Protein AF-A0A355E6P8-F1 (afdb_monomer)

Radius of gyration: 24.07 Å; Cα contacts (8 Å, |Δi|>4): 412; chains: 1; bounding box: 58×61×46 Å

Structure (mmCIF, N/CA/C/O backbone):
data_AF-A0A355E6P8-F1
#
_entry.id   AF-A0A355E6P8-F1
#
loop_
_atom_site.group_PDB
_atom_site.id
_atom_site.type_symbol
_atom_site.label_atom_id
_atom_site.label_alt_id
_atom_site.label_comp_id
_atom_site.label_asym_id
_atom_site.label_entity_id
_atom_site.label_seq_id
_atom_site.pdbx_PDB_ins_code
_atom_site.Cartn_x
_atom_site.Cartn_y
_atom_site.Cartn_z
_atom_site.occupancy
_atom_site.B_iso_or_equiv
_atom_site.auth_seq_id
_atom_site.auth_comp_id
_atom_site.auth_asym_id
_atom_site.auth_atom_id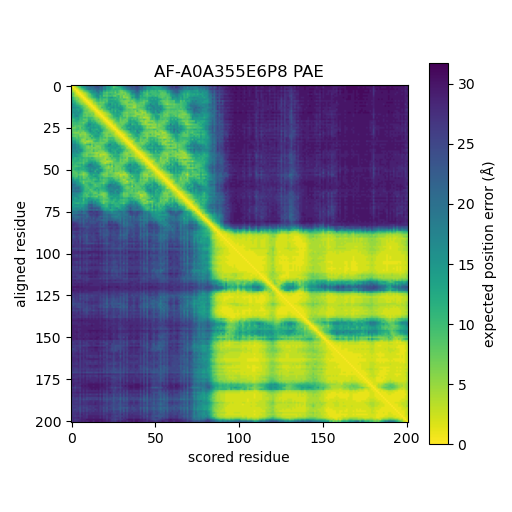
_atom_site.pdbx_PDB_model_num
ATOM 1 N N . MET A 1 1 ? 17.198 40.049 -2.133 1.00 41.78 1 MET A N 1
ATOM 2 C CA . MET A 1 1 ? 16.113 39.161 -2.587 1.00 41.78 1 MET A CA 1
ATOM 3 C C . MET A 1 1 ? 15.865 39.475 -4.047 1.00 41.78 1 MET A C 1
ATOM 5 O O . MET A 1 1 ? 15.499 40.605 -4.348 1.00 41.78 1 MET A O 1
ATOM 9 N N . THR A 1 2 ? 16.150 38.536 -4.940 1.00 48.97 2 THR A N 1
ATOM 10 C CA . THR A 1 2 ? 15.698 38.585 -6.337 1.00 48.97 2 THR A CA 1
ATOM 11 C C . THR A 1 2 ? 14.449 37.713 -6.439 1.00 48.97 2 THR A C 1
ATOM 13 O O . THR A 1 2 ? 14.442 36.602 -5.907 1.00 48.97 2 THR A O 1
ATOM 16 N N . ALA A 1 3 ? 13.382 38.240 -7.038 1.00 41.56 3 ALA A N 1
ATOM 17 C CA . ALA A 1 3 ? 12.134 37.515 -7.259 1.00 41.56 3 ALA A CA 1
ATOM 18 C C . ALA A 1 3 ? 12.028 37.147 -8.745 1.00 41.56 3 ALA A C 1
ATOM 20 O O . ALA A 1 3 ? 12.156 38.037 -9.589 1.00 41.56 3 ALA A O 1
ATOM 21 N N . GLY A 1 4 ? 11.817 35.861 -9.039 1.00 53.94 4 GLY A N 1
ATOM 22 C CA . GLY A 1 4 ? 11.712 35.300 -10.391 1.00 53.94 4 GLY A CA 1
ATOM 23 C C . GLY A 1 4 ? 12.692 34.149 -10.648 1.00 53.94 4 GLY A C 1
ATOM 24 O O . GLY A 1 4 ? 13.727 34.054 -9.985 1.00 53.94 4 GLY A O 1
ATOM 25 N N . ASP A 1 5 ? 12.357 33.295 -11.617 1.00 54.16 5 ASP A N 1
ATOM 26 C CA . ASP A 1 5 ? 13.184 32.153 -12.022 1.00 54.16 5 ASP A CA 1
ATOM 27 C C . ASP A 1 5 ? 14.486 32.637 -12.668 1.00 54.16 5 ASP A C 1
ATOM 29 O O . ASP A 1 5 ? 14.484 33.540 -13.514 1.00 54.16 5 ASP A O 1
ATOM 33 N N . TRP A 1 6 ? 15.618 32.061 -12.257 1.00 48.09 6 TRP A N 1
ATOM 34 C CA . TRP A 1 6 ? 16.937 32.499 -12.716 1.00 48.09 6 TRP A CA 1
ATOM 35 C C . TRP A 1 6 ? 17.732 31.346 -13.331 1.00 48.09 6 TRP A C 1
ATOM 37 O O . TRP A 1 6 ? 18.032 30.347 -12.671 1.00 48.09 6 TRP A O 1
ATOM 47 N N . THR A 1 7 ? 18.106 31.516 -14.603 1.00 54.78 7 THR A N 1
ATOM 48 C CA . THR A 1 7 ? 18.837 30.521 -15.402 1.00 54.78 7 THR A CA 1
ATOM 49 C C . THR A 1 7 ? 20.144 31.119 -15.934 1.00 54.78 7 THR A C 1
ATOM 51 O O . THR A 1 7 ? 20.159 31.719 -17.011 1.00 54.78 7 THR A O 1
ATOM 54 N N . PRO A 1 8 ? 21.268 30.998 -15.211 1.00 54.72 8 PRO A N 1
ATOM 55 C CA . PRO A 1 8 ? 22.572 31.306 -15.773 1.00 54.72 8 PRO A CA 1
ATOM 56 C C . PRO A 1 8 ? 22.971 30.151 -16.704 1.00 54.72 8 PRO A C 1
ATOM 58 O O . PRO A 1 8 ? 23.072 29.002 -16.274 1.00 54.72 8 PRO A O 1
ATOM 61 N N . ALA A 1 9 ? 23.179 30.453 -17.986 1.00 54.84 9 ALA A N 1
ATOM 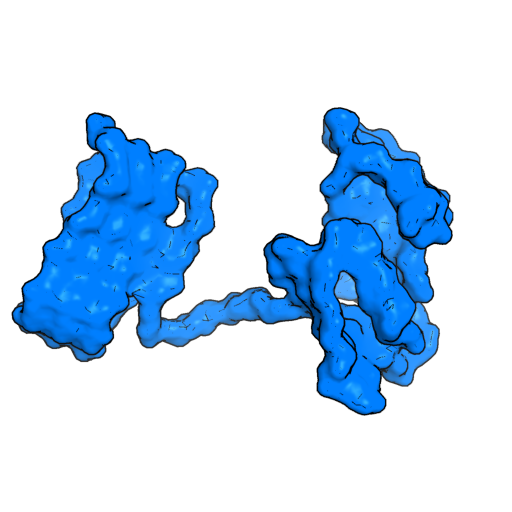62 C CA . ALA A 1 9 ? 23.541 29.468 -19.000 1.00 54.84 9 ALA A CA 1
ATOM 63 C C . ALA A 1 9 ? 24.918 29.776 -19.601 1.00 54.84 9 ALA A C 1
ATOM 65 O O . ALA A 1 9 ? 25.186 30.911 -19.998 1.00 54.84 9 ALA A O 1
ATOM 66 N N . PHE A 1 10 ? 25.776 28.762 -19.709 1.00 54.50 10 PHE A N 1
ATOM 67 C CA . PHE A 1 10 ? 27.027 28.835 -20.469 1.00 54.50 10 PHE A CA 1
ATOM 68 C C . PHE A 1 10 ? 27.072 27.735 -21.535 1.00 54.50 10 PHE A C 1
ATOM 70 O O . PHE A 1 10 ? 26.738 26.585 -21.249 1.00 54.50 10 PHE A O 1
ATOM 77 N N . ALA A 1 11 ? 27.524 28.082 -22.745 1.00 51.56 11 ALA A N 1
ATOM 78 C CA . ALA A 1 11 ? 27.749 27.129 -23.828 1.00 51.56 11 ALA A CA 1
ATOM 79 C C . ALA A 1 11 ? 29.157 27.281 -24.424 1.00 51.56 11 ALA A C 1
ATOM 81 O O . ALA A 1 11 ? 29.534 28.377 -24.840 1.00 51.56 11 ALA A O 1
ATOM 82 N N . GLY A 1 12 ? 29.939 26.197 -24.473 1.00 50.84 12 GLY A N 1
ATOM 83 C CA . GLY A 1 12 ? 31.316 26.239 -24.981 1.00 50.84 12 GLY A CA 1
ATOM 84 C C . GLY A 1 12 ? 32.154 24.992 -24.683 1.00 50.84 12 GLY A C 1
ATOM 85 O O . GLY A 1 12 ? 31.677 24.033 -24.087 1.00 50.84 12 GLY A O 1
ATOM 86 N N . VAL A 1 13 ? 33.419 25.004 -25.112 1.00 50.09 13 VAL A N 1
ATOM 87 C CA . VAL A 1 13 ? 34.413 23.969 -24.775 1.00 50.09 13 VAL A CA 1
ATOM 88 C C . VAL A 1 13 ? 35.403 24.567 -23.784 1.00 50.09 13 VAL A C 1
ATOM 90 O O . VAL A 1 13 ? 36.010 25.598 -24.075 1.00 50.09 13 VAL A O 1
ATOM 93 N N . THR A 1 14 ? 35.563 23.938 -22.624 1.00 54.38 14 THR A N 1
ATOM 94 C CA . THR A 1 14 ? 36.490 24.378 -21.574 1.00 54.38 14 THR A CA 1
ATOM 95 C C . THR A 1 14 ? 37.555 23.311 -21.320 1.00 54.38 14 THR A C 1
ATOM 97 O O . THR A 1 14 ? 37.282 22.110 -21.340 1.00 54.38 14 THR A O 1
ATOM 100 N N . ALA A 1 15 ? 38.795 23.752 -21.102 1.00 46.94 15 ALA A N 1
ATOM 101 C CA . ALA A 1 15 ? 39.908 22.905 -20.681 1.00 46.94 15 ALA A CA 1
ATOM 102 C C . ALA A 1 15 ? 40.329 23.319 -19.263 1.00 46.94 15 ALA A C 1
ATOM 104 O O . ALA A 1 15 ? 40.600 24.501 -19.042 1.00 46.94 15 ALA A O 1
ATOM 105 N N . GLY A 1 16 ? 40.371 22.364 -18.330 1.00 52.66 16 GLY A N 1
ATOM 106 C CA . GLY A 1 16 ? 40.581 22.598 -16.895 1.00 52.66 16 GLY A CA 1
ATOM 107 C C . GLY A 1 16 ? 39.289 22.615 -16.067 1.00 52.66 16 GLY A C 1
ATOM 108 O O . GLY A 1 16 ? 38.187 22.623 -16.621 1.00 52.66 16 GLY A O 1
ATOM 109 N N . ASP A 1 17 ? 39.447 22.605 -14.741 1.00 56.31 17 ASP A N 1
ATOM 110 C CA . ASP A 1 17 ? 38.332 22.536 -13.789 1.00 56.31 17 ASP A CA 1
ATOM 111 C C . ASP A 1 17 ? 37.514 23.833 -13.789 1.00 56.31 17 ASP A C 1
ATOM 113 O O . ASP A 1 17 ? 38.064 24.941 -13.826 1.00 56.31 17 ASP A O 1
ATOM 117 N N . TRP A 1 18 ? 36.188 23.709 -13.740 1.00 53.50 18 TRP A N 1
ATOM 118 C CA . TRP A 1 18 ? 35.274 24.847 -13.799 1.00 53.50 18 TRP A CA 1
ATOM 119 C C . TRP A 1 18 ? 34.241 24.820 -12.668 1.00 53.50 18 TRP A C 1
ATOM 121 O O . TRP A 1 18 ? 33.454 23.880 -12.539 1.00 53.50 18 TRP A O 1
ATOM 131 N N . THR A 1 19 ? 34.208 25.907 -11.887 1.00 58.50 19 THR A N 1
ATOM 132 C CA . THR A 1 19 ? 33.368 26.045 -10.686 1.00 58.50 19 THR A CA 1
ATOM 133 C C . THR A 1 19 ? 32.523 27.322 -10.756 1.00 58.50 19 THR A C 1
ATOM 135 O O . THR A 1 19 ? 32.960 28.381 -10.293 1.00 58.50 19 THR A O 1
ATOM 138 N N . PRO A 1 20 ? 31.312 27.288 -11.335 1.00 57.84 20 PRO A N 1
ATOM 139 C CA . PRO A 1 20 ? 30.392 28.411 -11.250 1.00 57.84 20 PRO A CA 1
ATOM 140 C C . PRO A 1 20 ? 29.773 28.428 -9.846 1.00 57.84 20 PRO A C 1
ATOM 142 O O . PRO A 1 20 ? 29.185 27.441 -9.404 1.00 57.84 20 PRO A O 1
ATOM 145 N N . ALA A 1 21 ? 29.899 29.550 -9.137 1.00 55.84 21 ALA A N 1
ATOM 146 C CA . ALA A 1 21 ? 29.388 29.696 -7.777 1.00 55.84 21 ALA A CA 1
ATOM 147 C C . ALA A 1 21 ? 28.370 30.838 -7.681 1.00 55.84 21 ALA A C 1
ATOM 149 O O . ALA A 1 21 ? 28.603 31.934 -8.195 1.00 55.84 21 ALA A O 1
ATOM 150 N N . PHE A 1 22 ? 27.264 30.600 -6.979 1.00 55.81 22 PHE A N 1
ATOM 151 C CA . PHE A 1 22 ? 26.302 31.634 -6.602 1.00 55.81 22 PHE A CA 1
ATOM 152 C C . PHE A 1 22 ? 26.032 31.604 -5.095 1.00 55.81 22 PHE A C 1
ATOM 154 O O . PHE A 1 22 ? 25.860 30.534 -4.508 1.00 55.81 22 PHE A O 1
ATOM 161 N N . ALA A 1 23 ? 25.955 32.787 -4.479 1.00 52.25 23 ALA A N 1
ATOM 162 C CA . ALA A 1 23 ? 25.586 32.952 -3.077 1.00 52.25 23 ALA A CA 1
ATOM 163 C C . ALA A 1 23 ? 24.479 34.006 -2.918 1.00 52.25 23 ALA A C 1
ATOM 165 O O . ALA A 1 23 ? 24.638 35.144 -3.366 1.00 52.25 23 ALA A O 1
ATOM 166 N N . GLY A 1 24 ? 23.358 33.652 -2.279 1.00 53.97 24 GLY A N 1
ATOM 167 C CA . GLY A 1 24 ? 22.228 34.572 -2.104 1.00 53.97 24 GLY A CA 1
ATOM 168 C C . GLY A 1 24 ? 20.922 33.930 -1.622 1.00 53.97 24 GLY A C 1
ATOM 169 O O . GLY A 1 24 ? 20.849 32.731 -1.378 1.00 53.97 24 GLY A O 1
ATOM 170 N N . VAL A 1 25 ? 19.873 34.748 -1.477 1.00 50.59 25 VAL A N 1
ATOM 171 C CA . VAL A 1 25 ? 18.504 34.302 -1.145 1.00 50.59 25 VAL A CA 1
ATOM 172 C C . VAL A 1 25 ? 17.593 34.580 -2.337 1.00 50.59 25 VAL A C 1
ATOM 174 O O . VAL A 1 25 ? 17.426 35.751 -2.715 1.00 50.59 25 VAL A O 1
ATOM 177 N N . THR A 1 26 ? 17.013 33.526 -2.913 1.00 55.53 26 THR A N 1
ATOM 178 C CA . THR A 1 26 ? 16.147 33.592 -4.100 1.00 55.53 26 THR A CA 1
ATOM 179 C C . THR A 1 26 ? 14.717 33.155 -3.778 1.00 55.53 26 THR A C 1
ATOM 181 O O . THR A 1 26 ? 14.482 32.217 -3.012 1.00 55.53 26 THR A O 1
ATOM 184 N N . ALA A 1 27 ? 13.749 33.852 -4.377 1.00 46.28 27 ALA A N 1
ATOM 185 C CA . ALA A 1 27 ? 12.349 33.441 -4.416 1.00 46.28 27 ALA A CA 1
ATOM 186 C C . ALA A 1 27 ? 11.993 33.096 -5.873 1.00 46.28 27 ALA A C 1
ATOM 188 O O . ALA A 1 27 ? 11.870 34.006 -6.696 1.00 46.28 27 ALA A O 1
ATOM 189 N N . GLY A 1 28 ? 11.900 31.799 -6.177 1.00 54.34 28 GLY A N 1
ATOM 190 C CA . GLY A 1 28 ? 11.768 31.245 -7.533 1.00 54.34 28 GLY A CA 1
ATOM 191 C C . GLY A 1 28 ? 12.717 30.063 -7.757 1.00 54.34 28 GLY A C 1
ATOM 192 O O . GLY A 1 28 ? 13.580 29.804 -6.905 1.00 54.34 28 GLY A O 1
ATOM 193 N N . ASP A 1 29 ? 12.562 29.367 -8.881 1.00 56.44 29 ASP A N 1
ATOM 194 C CA . ASP A 1 29 ? 13.392 28.212 -9.227 1.00 56.44 29 ASP A CA 1
ATOM 195 C C . ASP A 1 29 ? 14.774 28.663 -9.719 1.00 56.44 29 ASP A C 1
ATOM 197 O O . ASP A 1 29 ? 14.930 29.667 -10.427 1.00 56.44 29 ASP A O 1
ATOM 201 N N . TRP A 1 30 ? 15.813 27.920 -9.337 1.00 56.44 30 TRP A N 1
ATOM 202 C CA . TRP A 1 30 ? 17.197 28.209 -9.707 1.00 56.44 30 TRP A CA 1
ATOM 203 C C . TRP A 1 30 ? 17.791 27.048 -10.502 1.00 56.44 30 TRP A C 1
ATOM 205 O O . TRP A 1 30 ? 17.965 25.944 -9.982 1.00 56.44 30 TRP A O 1
ATOM 215 N N . THR A 1 31 ? 18.123 27.309 -11.770 1.00 58.69 31 THR A N 1
ATOM 216 C CA . THR A 1 31 ? 18.622 26.285 -12.703 1.00 58.69 31 THR A CA 1
ATOM 217 C C . THR A 1 31 ? 19.915 26.751 -13.373 1.00 58.69 31 THR A C 1
ATOM 219 O O . THR A 1 31 ? 19.857 27.429 -14.401 1.00 58.69 31 THR A O 1
ATOM 222 N N . PRO A 1 32 ? 21.104 26.430 -12.838 1.00 58.75 32 PRO A N 1
ATOM 223 C CA . PRO A 1 32 ? 22.348 26.673 -13.543 1.00 58.75 32 PRO A CA 1
ATOM 224 C C . PRO A 1 32 ? 22.491 25.626 -14.646 1.00 58.75 32 PRO A C 1
ATOM 226 O O . PRO A 1 32 ? 22.369 24.426 -14.395 1.00 58.75 32 PRO A O 1
ATOM 229 N N . ALA A 1 33 ? 22.749 26.084 -15.867 1.00 55.50 33 ALA A N 1
ATOM 230 C CA . ALA A 1 33 ? 22.856 25.221 -17.033 1.00 55.50 33 ALA A CA 1
ATOM 231 C C . ALA A 1 33 ? 24.223 25.379 -17.708 1.00 55.50 33 ALA A C 1
ATOM 233 O O . ALA A 1 33 ? 24.644 26.485 -18.053 1.00 55.50 33 ALA A O 1
ATOM 234 N N . PHE A 1 34 ? 24.906 24.264 -17.953 1.00 54.94 34 PHE A N 1
ATOM 235 C CA . PHE A 1 34 ? 26.067 24.220 -18.842 1.00 54.94 34 PHE A CA 1
ATOM 236 C C . PHE A 1 34 ? 25.803 23.268 -20.006 1.00 54.94 34 PHE A C 1
ATOM 238 O O . PHE A 1 34 ? 25.392 22.128 -19.790 1.00 54.94 34 PHE A O 1
ATOM 245 N N . ALA A 1 35 ? 26.074 23.726 -21.230 1.00 50.88 35 ALA A N 1
ATOM 246 C CA . ALA A 1 35 ? 25.972 22.927 -22.447 1.00 50.88 35 ALA A CA 1
ATOM 247 C C . ALA A 1 35 ? 27.304 22.942 -23.219 1.00 50.88 35 ALA A C 1
ATOM 249 O O . ALA A 1 35 ? 27.654 23.944 -23.841 1.00 50.88 35 ALA A O 1
ATOM 250 N N . GLY A 1 36 ? 28.083 21.860 -23.186 1.00 50.94 36 GLY A N 1
ATOM 251 C CA . GLY A 1 36 ? 29.457 21.914 -23.696 1.00 50.94 36 GLY A CA 1
ATOM 252 C C . GLY A 1 36 ? 30.295 20.654 -23.502 1.00 50.94 36 GLY A C 1
ATOM 253 O O . GLY A 1 36 ? 29.803 19.629 -23.046 1.00 50.94 36 GLY A O 1
ATOM 254 N N . VAL A 1 37 ? 31.581 20.723 -23.846 1.00 45.22 37 VAL A N 1
ATOM 255 C CA . VAL A 1 37 ? 32.556 19.646 -23.582 1.00 45.22 37 VAL A CA 1
ATOM 256 C C . VAL A 1 37 ? 33.604 20.177 -22.612 1.00 45.22 37 VAL A C 1
ATOM 258 O O . VAL A 1 37 ? 34.236 21.193 -22.903 1.00 45.22 37 VAL A O 1
ATOM 261 N N . THR A 1 38 ? 33.793 19.491 -21.484 1.00 52.97 38 THR A N 1
ATOM 262 C CA . THR A 1 38 ? 34.767 19.877 -20.452 1.00 52.97 38 THR A CA 1
ATOM 263 C C . THR A 1 38 ? 35.871 18.828 -20.369 1.00 52.97 38 THR A C 1
ATOM 265 O O . THR A 1 38 ? 35.612 17.651 -20.108 1.00 52.97 38 THR A O 1
ATOM 268 N N . ALA A 1 39 ? 37.120 19.249 -20.562 1.00 45.03 39 ALA A N 1
ATOM 269 C CA . ALA A 1 39 ? 38.305 18.440 -20.280 1.00 45.03 39 ALA A CA 1
ATOM 270 C C . ALA A 1 39 ? 38.867 18.816 -18.892 1.00 45.03 39 ALA A C 1
ATOM 272 O O . ALA A 1 39 ? 39.904 19.472 -18.802 1.00 45.03 39 ALA A O 1
ATOM 273 N N . GLY A 1 40 ? 38.120 18.475 -17.837 1.00 52.38 40 GLY A N 1
ATOM 274 C CA . GLY A 1 40 ? 38.370 18.817 -16.427 1.00 52.38 40 GLY A CA 1
ATOM 275 C C . GLY A 1 40 ? 37.120 18.583 -15.566 1.00 52.38 40 GLY A C 1
ATOM 276 O O . GLY A 1 40 ? 36.072 18.212 -16.111 1.00 52.38 40 GLY A O 1
ATOM 277 N N . ASP A 1 41 ? 37.223 18.798 -14.255 1.00 54.59 41 ASP A N 1
ATOM 278 C CA . ASP A 1 41 ? 36.110 18.617 -13.316 1.00 54.59 41 ASP A CA 1
ATOM 279 C C . ASP A 1 41 ? 35.108 19.778 -13.407 1.00 54.59 41 ASP A C 1
ATOM 281 O O . ASP A 1 41 ? 35.468 20.938 -13.628 1.00 54.59 41 ASP A O 1
ATOM 285 N N . TRP A 1 42 ? 33.820 19.486 -13.229 1.00 54.88 42 TRP A N 1
ATOM 286 C CA . TRP A 1 42 ? 32.750 20.487 -13.266 1.00 54.88 42 TRP A CA 1
ATOM 287 C C . TRP A 1 42 ? 31.978 20.497 -11.946 1.00 54.88 42 TRP A C 1
ATOM 289 O O . TRP A 1 42 ? 31.314 19.519 -11.599 1.00 54.88 42 TRP A O 1
ATOM 299 N N . THR A 1 43 ? 32.053 21.610 -11.206 1.00 60.12 43 THR A N 1
ATOM 300 C CA . THR A 1 43 ? 31.477 21.735 -9.853 1.00 60.12 43 THR A CA 1
ATOM 301 C C . THR A 1 43 ? 30.565 22.964 -9.735 1.00 60.12 43 THR A C 1
ATOM 303 O O . THR A 1 43 ? 31.035 24.046 -9.379 1.00 60.12 43 THR A O 1
ATOM 306 N N . PRO A 1 44 ? 29.251 22.868 -10.004 1.00 59.84 44 PRO A N 1
ATOM 307 C CA . PRO A 1 44 ? 28.340 23.972 -9.753 1.00 59.84 44 PRO A CA 1
ATOM 308 C C . PRO A 1 44 ? 28.087 24.068 -8.249 1.00 59.84 44 PRO A C 1
ATOM 310 O O . PRO A 1 44 ? 27.716 23.085 -7.602 1.00 59.84 44 PRO A O 1
ATOM 313 N N . ALA A 1 45 ? 28.276 25.261 -7.693 1.00 56.19 45 ALA A N 1
ATOM 314 C CA . ALA A 1 45 ? 28.117 25.509 -6.269 1.00 56.19 45 ALA A CA 1
ATOM 315 C C . ALA A 1 45 ? 27.018 26.544 -6.003 1.00 56.19 45 ALA A C 1
ATOM 317 O O . ALA A 1 45 ? 27.040 27.654 -6.541 1.00 56.19 45 ALA A O 1
ATOM 318 N N . PHE A 1 46 ? 26.081 26.205 -5.120 1.00 53.66 46 PHE A N 1
ATOM 319 C CA . PHE A 1 46 ? 25.117 27.155 -4.569 1.00 53.66 46 PHE A CA 1
ATOM 320 C C . PHE A 1 46 ? 25.183 27.164 -3.042 1.00 53.66 46 PHE A C 1
ATOM 322 O O . PHE A 1 46 ? 25.103 26.114 -2.402 1.00 53.66 46 PHE A O 1
ATOM 329 N N . ALA A 1 47 ? 25.282 28.361 -2.463 1.00 48.03 47 ALA A N 1
ATOM 330 C CA . ALA A 1 47 ? 25.241 28.582 -1.020 1.00 48.03 47 ALA A CA 1
ATOM 331 C C . ALA A 1 47 ? 24.172 29.631 -0.672 1.00 48.03 47 ALA A C 1
ATOM 333 O O . ALA A 1 47 ? 24.337 30.819 -0.961 1.00 48.03 47 ALA A O 1
ATOM 334 N N . GLY A 1 48 ? 23.055 29.222 -0.066 1.00 51.41 48 GLY A N 1
ATOM 335 C CA . GLY A 1 48 ? 21.920 30.130 0.114 1.00 51.41 48 GLY A CA 1
ATOM 336 C C . GLY A 1 48 ? 20.618 29.481 0.575 1.00 51.41 48 GLY A C 1
ATOM 337 O O . GLY A 1 48 ? 20.583 28.313 0.946 1.00 51.41 48 GLY A O 1
ATOM 338 N N . VAL A 1 49 ? 19.529 30.251 0.542 1.00 45.03 49 VAL A N 1
ATOM 339 C CA . VAL A 1 49 ? 18.169 29.773 0.853 1.00 45.03 49 VAL A CA 1
ATOM 340 C C . VAL A 1 49 ? 17.300 29.965 -0.386 1.00 45.03 49 VAL A C 1
ATOM 342 O O . VAL A 1 49 ? 17.206 31.092 -0.884 1.00 45.03 49 VAL A O 1
ATOM 345 N N . THR A 1 50 ? 16.677 28.888 -0.872 1.00 51.88 50 THR A N 1
ATOM 346 C CA . THR A 1 50 ? 15.717 28.932 -1.985 1.00 51.88 50 THR A CA 1
ATOM 347 C C . THR A 1 50 ? 14.315 28.620 -1.470 1.00 51.88 50 THR A C 1
ATOM 349 O O . THR A 1 50 ? 14.108 27.684 -0.699 1.00 51.88 50 THR A O 1
ATOM 352 N N . ALA A 1 51 ? 13.333 29.419 -1.890 1.00 46.25 51 ALA A N 1
ATOM 353 C CA . ALA A 1 51 ? 11.918 29.102 -1.670 1.00 46.25 51 ALA A CA 1
ATOM 354 C C . ALA A 1 51 ? 11.314 28.222 -2.789 1.00 46.25 51 ALA A C 1
ATOM 356 O O . ALA A 1 51 ? 10.183 27.770 -2.635 1.00 46.25 51 ALA A O 1
ATOM 357 N N . GLY A 1 52 ? 12.059 27.999 -3.881 1.00 52.16 52 GLY A N 1
ATOM 358 C CA . GLY A 1 52 ? 11.727 27.116 -5.009 1.00 52.16 52 GLY A CA 1
ATOM 359 C C . GLY A 1 52 ? 12.802 26.047 -5.251 1.00 52.16 52 GLY A C 1
ATOM 360 O O . GLY A 1 52 ? 13.712 25.873 -4.424 1.00 52.16 52 GLY A O 1
ATOM 361 N N . ASP A 1 53 ? 12.699 25.345 -6.376 1.00 55.91 53 ASP A N 1
ATOM 362 C CA . ASP A 1 53 ? 13.521 24.182 -6.709 1.00 55.91 53 ASP A CA 1
ATOM 363 C C . ASP A 1 53 ? 14.959 24.578 -7.070 1.00 55.91 53 ASP A C 1
ATOM 365 O O . ASP A 1 53 ? 15.225 25.603 -7.705 1.00 55.91 53 ASP A O 1
ATOM 369 N N . TRP A 1 54 ? 15.910 23.729 -6.674 1.00 54.56 54 TRP A N 1
ATOM 370 C CA . TRP A 1 54 ? 17.314 23.831 -7.063 1.00 54.56 54 TRP A CA 1
ATOM 371 C C . TRP A 1 54 ? 17.663 22.667 -7.986 1.00 54.56 54 TRP A C 1
ATOM 373 O O . TRP A 1 54 ? 17.737 21.523 -7.533 1.00 54.56 54 TRP A O 1
ATOM 383 N N . THR A 1 55 ? 17.887 22.955 -9.270 1.00 58.34 55 THR A N 1
ATOM 384 C CA . THR A 1 55 ? 18.135 21.914 -10.278 1.00 58.34 55 THR A CA 1
ATOM 385 C C . THR A 1 55 ? 19.407 22.215 -11.067 1.00 58.34 55 THR A C 1
ATOM 387 O O . THR A 1 55 ? 19.372 23.022 -11.995 1.00 58.34 55 THR A O 1
ATOM 390 N N . PRO A 1 56 ? 20.554 21.588 -10.745 1.00 56.81 56 PRO A N 1
ATOM 391 C CA . PRO A 1 56 ? 21.754 21.730 -11.553 1.00 56.81 56 PRO A CA 1
ATOM 392 C C . PRO A 1 56 ? 21.593 20.934 -12.852 1.00 56.81 56 PRO A C 1
ATOM 394 O O . PRO A 1 56 ? 21.328 19.732 -12.823 1.00 56.81 56 PRO A O 1
ATOM 397 N N . ALA A 1 57 ? 21.781 21.592 -13.994 1.00 53.22 57 ALA A N 1
ATOM 398 C CA . ALA A 1 57 ? 21.689 20.967 -15.307 1.00 53.22 57 ALA A CA 1
ATOM 399 C C . ALA A 1 57 ? 23.044 21.008 -16.028 1.00 53.22 57 ALA A C 1
ATOM 401 O O . ALA A 1 57 ? 23.655 22.064 -16.206 1.00 53.22 57 ALA A O 1
ATOM 402 N N . PHE A 1 58 ? 23.501 19.849 -16.493 1.00 48.88 58 PHE A N 1
ATOM 403 C CA . PHE A 1 58 ? 24.653 19.722 -17.379 1.00 48.88 58 PHE A CA 1
ATOM 404 C C . PHE A 1 58 ? 24.244 18.917 -18.611 1.00 48.88 58 PHE A C 1
ATOM 406 O O . PHE A 1 58 ? 23.619 17.870 -18.494 1.00 48.88 58 PHE A O 1
ATOM 413 N N . ALA A 1 59 ? 24.574 19.406 -19.800 1.00 44.12 59 ALA A N 1
ATOM 414 C CA . ALA A 1 59 ? 24.321 18.727 -21.064 1.00 44.12 59 ALA A CA 1
ATOM 415 C C . ALA A 1 59 ? 25.620 18.718 -21.876 1.00 44.12 59 ALA A C 1
ATOM 417 O O . ALA A 1 59 ? 25.949 19.680 -22.568 1.00 44.12 59 ALA A O 1
ATOM 418 N N . GLY A 1 60 ? 26.403 17.648 -21.756 1.00 45.28 60 GLY A N 1
ATOM 419 C CA . GLY A 1 60 ? 27.763 17.645 -22.278 1.00 45.28 60 GLY A CA 1
ATOM 420 C C . GLY A 1 60 ? 28.520 16.342 -22.074 1.00 45.28 60 GLY A C 1
ATOM 421 O O . GLY A 1 60 ? 27.985 15.377 -21.535 1.00 45.28 60 GLY A O 1
ATOM 422 N N . VAL A 1 61 ? 29.786 16.335 -22.489 1.00 41.25 61 VAL A N 1
ATOM 423 C CA . VAL A 1 61 ? 30.740 15.252 -22.211 1.00 41.25 61 VAL A CA 1
ATOM 424 C C . VAL A 1 61 ? 31.816 15.811 -21.281 1.00 41.25 61 VAL A C 1
ATOM 426 O O . VAL A 1 61 ? 32.510 16.756 -21.665 1.00 41.25 61 VAL A O 1
ATOM 429 N N . THR A 1 62 ? 31.948 15.259 -20.072 1.00 45.19 62 THR A N 1
ATOM 430 C CA . THR A 1 62 ? 33.105 15.509 -19.201 1.00 45.19 62 THR A CA 1
ATOM 431 C C . THR A 1 62 ? 34.116 14.379 -19.350 1.00 45.19 62 THR A C 1
ATOM 433 O O . THR A 1 62 ? 33.756 13.204 -19.399 1.00 45.19 62 THR A O 1
ATOM 436 N N . ALA A 1 63 ? 35.397 14.733 -19.432 1.00 40.06 63 ALA A N 1
ATOM 437 C CA . ALA A 1 63 ? 36.490 13.776 -19.250 1.00 40.06 63 ALA A CA 1
ATOM 438 C C . ALA A 1 63 ? 36.945 13.668 -17.774 1.00 40.06 63 ALA A C 1
ATOM 440 O O . ALA A 1 63 ? 37.811 12.848 -17.482 1.00 40.06 63 ALA A O 1
ATOM 441 N N . GLY A 1 64 ? 36.372 14.491 -16.881 1.00 48.66 64 GLY A N 1
ATOM 442 C CA . GLY A 1 64 ? 36.567 14.500 -15.423 1.00 48.66 64 GLY A CA 1
ATOM 443 C C . GLY A 1 64 ? 35.248 14.361 -14.648 1.00 48.66 64 GLY A C 1
ATOM 444 O O . GLY A 1 64 ? 34.195 14.089 -15.243 1.00 48.66 64 GLY A O 1
ATOM 445 N N . ASP A 1 65 ? 35.304 14.543 -13.330 1.00 49.66 65 ASP A N 1
ATOM 446 C CA . ASP A 1 65 ? 34.187 14.315 -12.412 1.00 49.66 65 ASP A CA 1
ATOM 447 C C . ASP A 1 65 ? 33.144 15.445 -12.462 1.00 49.66 65 ASP A C 1
ATOM 449 O O . ASP A 1 65 ? 33.439 16.626 -12.667 1.00 49.66 65 ASP A O 1
ATOM 453 N N . TRP A 1 66 ? 31.882 15.062 -12.259 1.00 49.16 66 TRP A N 1
ATOM 454 C CA . TRP A 1 66 ? 30.735 15.965 -12.187 1.00 49.16 66 TRP A CA 1
ATOM 455 C C . TRP A 1 66 ? 30.162 15.944 -10.771 1.00 49.16 66 TRP A C 1
ATOM 457 O O . TRP A 1 66 ? 29.599 14.934 -10.342 1.00 49.16 66 TRP A O 1
ATOM 467 N N . THR A 1 67 ? 30.304 17.043 -10.031 1.00 54.75 67 THR A N 1
ATOM 468 C CA . THR A 1 67 ? 29.924 17.106 -8.610 1.00 54.75 67 THR A CA 1
ATOM 469 C C . THR A 1 67 ? 29.096 18.353 -8.300 1.00 54.75 67 THR A C 1
ATOM 471 O O . THR A 1 67 ? 29.641 19.441 -8.126 1.00 54.75 67 THR A O 1
ATOM 474 N N . PRO A 1 68 ? 27.760 18.237 -8.188 1.00 56.12 68 PRO A N 1
ATOM 475 C CA . PRO A 1 68 ? 26.938 19.339 -7.709 1.00 56.12 68 PRO A CA 1
ATOM 476 C C . PRO A 1 68 ? 27.135 19.552 -6.202 1.00 56.12 68 PRO A C 1
ATOM 478 O O . PRO A 1 68 ? 27.016 18.614 -5.414 1.00 56.12 68 PRO A O 1
ATOM 481 N N . ALA A 1 69 ? 27.386 20.796 -5.789 1.00 50.88 69 ALA A N 1
ATOM 482 C CA . ALA A 1 69 ? 27.509 21.182 -4.387 1.00 50.88 69 ALA A CA 1
ATOM 483 C C . ALA A 1 69 ? 26.399 22.173 -3.999 1.00 50.88 69 ALA A C 1
ATOM 485 O O . ALA A 1 69 ? 26.375 23.318 -4.453 1.00 50.88 69 ALA A O 1
ATOM 486 N N . PHE A 1 70 ? 25.488 21.743 -3.125 1.00 46.50 70 PHE A N 1
ATOM 487 C CA . PHE A 1 70 ? 24.458 22.599 -2.536 1.00 46.50 70 PHE A CA 1
ATOM 488 C C . PHE A 1 70 ? 24.648 22.686 -1.020 1.00 46.50 70 PHE A C 1
ATOM 490 O O . PHE A 1 70 ? 24.660 21.667 -0.330 1.00 46.50 70 PHE A O 1
ATOM 497 N N . ALA A 1 71 ? 24.775 23.905 -0.498 1.00 42.97 71 ALA A N 1
ATOM 498 C CA . ALA A 1 71 ? 24.835 24.192 0.932 1.00 42.97 71 ALA A CA 1
ATOM 499 C C . ALA A 1 71 ? 23.726 25.195 1.293 1.00 42.97 71 ALA A C 1
ATOM 501 O O . ALA A 1 71 ? 23.921 26.411 1.232 1.00 42.97 71 ALA A O 1
ATOM 502 N N . GLY A 1 72 ? 22.539 24.684 1.631 1.00 43.78 72 GLY A N 1
ATOM 503 C CA . GLY A 1 72 ? 21.348 25.506 1.855 1.00 43.78 72 GLY A CA 1
ATOM 504 C C . GLY A 1 72 ? 20.140 24.736 2.391 1.00 43.78 72 GLY A C 1
ATOM 505 O O . GLY A 1 72 ? 20.232 23.548 2.692 1.00 43.78 72 GLY A O 1
ATOM 506 N N . VAL A 1 73 ? 19.000 25.421 2.504 1.00 37.84 73 VAL A N 1
ATOM 507 C CA . VAL A 1 73 ? 17.698 24.847 2.897 1.00 37.84 73 VAL A CA 1
ATOM 508 C C . VAL A 1 73 ? 16.727 25.028 1.727 1.00 37.84 73 VAL A C 1
ATOM 510 O O . VAL A 1 73 ? 16.576 26.159 1.259 1.00 37.84 73 VAL A O 1
ATOM 513 N N . THR A 1 74 ? 16.097 23.941 1.260 1.00 40.84 74 THR A N 1
ATOM 514 C CA . THR A 1 74 ? 15.022 23.958 0.246 1.00 40.84 74 THR A CA 1
ATOM 515 C C . THR A 1 74 ? 13.718 23.435 0.851 1.00 40.84 74 THR A C 1
ATOM 517 O O . THR A 1 74 ? 13.735 22.626 1.781 1.00 40.84 74 THR A O 1
ATOM 520 N N . ASN A 1 75 ? 12.584 23.856 0.289 1.00 38.78 75 ASN A N 1
ATOM 521 C CA . ASN A 1 75 ? 11.261 23.309 0.614 1.00 38.78 75 ASN A CA 1
ATOM 522 C C . ASN A 1 75 ? 10.776 22.252 -0.405 1.00 38.78 75 ASN A C 1
ATOM 524 O O . ASN A 1 75 ? 9.600 21.896 -0.396 1.00 38.78 75 ASN A O 1
ATOM 528 N N . ALA A 1 76 ? 11.665 21.744 -1.268 1.00 41.53 76 ALA A N 1
ATOM 529 C CA . ALA A 1 76 ? 11.331 20.814 -2.347 1.00 41.53 76 ALA A CA 1
ATOM 530 C C . ALA A 1 76 ? 12.464 19.817 -2.677 1.00 41.53 76 ALA A C 1
ATOM 532 O O . ALA A 1 76 ? 13.628 20.031 -2.325 1.00 41.53 76 ALA A O 1
ATOM 533 N N . ILE A 1 77 ? 12.094 18.704 -3.323 1.00 42.41 77 ILE A N 1
ATOM 534 C CA . ILE A 1 77 ? 12.940 17.541 -3.653 1.00 42.41 77 ILE A CA 1
ATOM 535 C C . ILE A 1 77 ? 14.004 17.874 -4.711 1.00 42.41 77 ILE A C 1
ATOM 537 O O . ILE A 1 77 ? 13.696 18.037 -5.885 1.00 42.41 77 ILE A O 1
ATOM 541 N N . GLY A 1 78 ? 15.278 17.909 -4.310 1.00 42.66 78 GLY A N 1
ATOM 542 C CA . GLY A 1 78 ? 16.399 18.067 -5.240 1.00 42.66 78 GLY A CA 1
ATOM 543 C C . GLY A 1 78 ? 16.586 16.828 -6.123 1.00 42.66 78 GLY A C 1
ATOM 544 O O . GLY A 1 78 ? 16.895 15.748 -5.618 1.00 42.66 78 GLY A O 1
ATOM 545 N N . LEU A 1 79 ? 16.430 16.979 -7.440 1.00 45.84 79 LEU A N 1
ATOM 546 C CA . LEU A 1 79 ? 16.705 15.929 -8.422 1.00 45.84 79 LEU A CA 1
ATOM 547 C C . LEU A 1 79 ? 18.097 16.140 -9.040 1.00 45.84 79 LEU A C 1
ATOM 549 O O . LEU A 1 79 ? 18.336 17.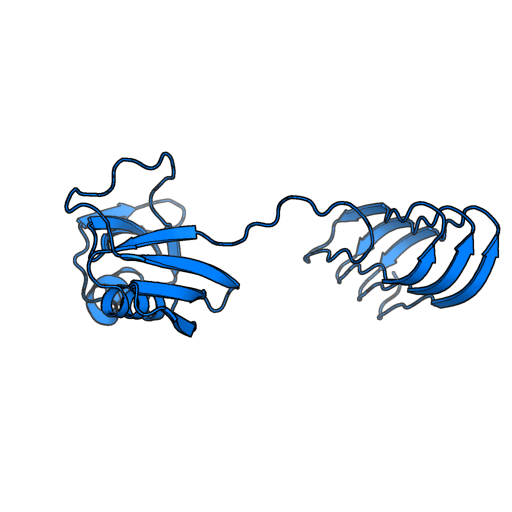119 -9.743 1.00 45.84 79 LEU A O 1
ATOM 553 N N . MET A 1 80 ? 19.024 15.210 -8.790 1.00 43.69 80 MET A N 1
ATOM 554 C CA . MET A 1 80 ? 20.328 15.167 -9.466 1.00 43.69 80 MET A CA 1
ATOM 555 C C . MET A 1 80 ? 20.217 14.437 -10.806 1.00 43.69 80 MET A C 1
ATOM 557 O O . MET A 1 80 ? 19.653 13.345 -10.868 1.00 43.69 80 MET A O 1
ATOM 561 N N . THR A 1 81 ? 20.863 14.966 -11.849 1.00 44.19 81 THR A N 1
ATOM 562 C CA . THR A 1 81 ? 21.117 14.204 -13.081 1.00 44.19 81 THR A CA 1
ATOM 563 C C . THR A 1 81 ? 22.580 14.357 -13.506 1.00 44.19 81 THR A C 1
ATOM 565 O O . THR A 1 81 ? 22.919 15.425 -14.001 1.00 44.19 81 THR A O 1
ATOM 568 N N . LEU A 1 82 ? 23.418 13.313 -13.318 1.00 39.09 82 LEU A N 1
ATOM 569 C CA . LEU A 1 82 ? 24.334 12.702 -14.321 1.00 39.09 82 LEU A CA 1
ATOM 570 C C . LEU A 1 82 ? 25.525 11.897 -13.734 1.00 39.09 82 LEU A C 1
ATOM 572 O O . LEU A 1 82 ? 26.196 12.318 -12.802 1.00 39.09 82 LEU A O 1
ATOM 576 N N . GLY A 1 83 ? 25.836 10.759 -14.375 1.00 44.31 83 GLY A N 1
ATOM 577 C CA . GLY A 1 83 ? 27.215 10.280 -14.606 1.00 44.31 83 GLY A CA 1
ATOM 578 C C . GLY A 1 83 ? 27.898 9.318 -13.618 1.00 44.31 83 GLY A C 1
ATOM 579 O O . GLY A 1 83 ? 28.771 8.574 -14.054 1.00 44.31 83 GLY A O 1
ATOM 580 N N . GLY A 1 84 ? 27.530 9.281 -12.333 1.00 40.81 84 GLY A N 1
ATOM 581 C CA . GLY A 1 84 ? 28.191 8.443 -11.311 1.00 40.81 84 GLY A CA 1
ATOM 582 C C . GLY A 1 84 ? 27.461 7.134 -10.978 1.00 40.81 84 GLY A C 1
ATOM 583 O O . GLY A 1 84 ? 26.268 6.995 -11.256 1.00 40.81 84 GLY A O 1
ATOM 584 N N . THR A 1 85 ? 28.156 6.168 -10.358 1.00 48.19 85 THR A N 1
ATOM 585 C CA . THR A 1 85 ? 27.567 4.914 -9.845 1.00 48.19 85 THR A CA 1
ATOM 586 C C . THR A 1 85 ? 26.332 5.234 -9.005 1.00 48.19 85 THR A C 1
ATOM 588 O O . THR A 1 85 ? 26.444 5.841 -7.940 1.00 48.19 85 THR A O 1
ATOM 591 N N . MET A 1 86 ? 25.146 4.873 -9.504 1.00 48.03 86 MET A N 1
ATOM 592 C CA . MET A 1 86 ? 23.894 5.271 -8.866 1.00 48.03 86 MET A CA 1
ATOM 593 C C . MET A 1 86 ? 23.799 4.664 -7.458 1.00 48.03 86 MET A C 1
ATOM 595 O O . MET A 1 86 ? 23.984 3.448 -7.325 1.00 48.03 86 MET A O 1
ATOM 599 N N . PRO A 1 87 ? 23.485 5.452 -6.410 1.00 61.09 87 PRO A N 1
ATOM 600 C CA . PRO A 1 87 ? 23.127 4.877 -5.122 1.00 61.09 87 PRO A CA 1
ATOM 601 C C . PRO A 1 87 ? 21.931 3.936 -5.303 1.00 61.09 87 PRO A C 1
ATOM 603 O O . PRO A 1 87 ? 21.121 4.106 -6.220 1.00 61.09 87 PRO A O 1
ATOM 606 N N . GLY A 1 88 ? 21.826 2.925 -4.437 1.00 55.25 88 GLY A N 1
ATOM 607 C CA . GLY A 1 88 ? 20.688 2.011 -4.452 1.00 55.25 88 GLY A CA 1
ATOM 608 C C . GLY A 1 88 ? 19.382 2.802 -4.403 1.00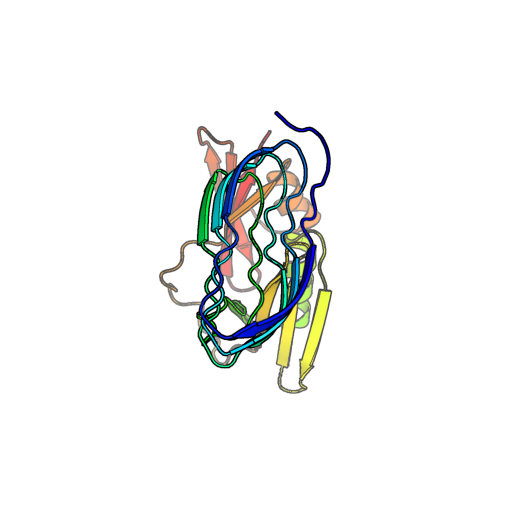 55.25 88 GLY A C 1
ATOM 609 O O . GLY A 1 88 ? 19.123 3.513 -3.435 1.00 55.25 88 GLY A O 1
ATOM 610 N N . LYS A 1 89 ? 18.576 2.702 -5.462 1.00 76.31 89 LYS A N 1
ATOM 611 C CA . LYS A 1 89 ? 17.242 3.301 -5.508 1.00 76.31 89 LYS A CA 1
ATOM 612 C C . LYS A 1 89 ? 16.256 2.362 -4.829 1.00 76.31 89 LYS A C 1
ATOM 614 O O . LYS A 1 89 ? 16.303 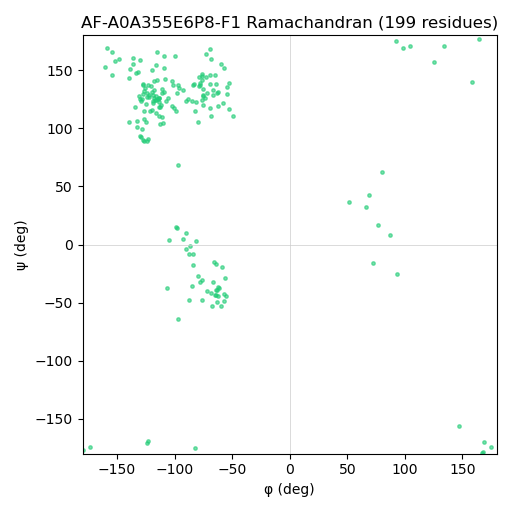1.152 -5.056 1.00 76.31 89 LYS A O 1
ATOM 619 N N . PHE A 1 90 ? 15.351 2.913 -4.028 1.00 74.81 90 PHE A N 1
ATOM 620 C CA . PHE A 1 90 ? 14.193 2.148 -3.589 1.00 74.81 90 PHE A CA 1
ATOM 621 C C . PHE A 1 90 ? 13.377 1.765 -4.826 1.00 74.81 90 PHE A C 1
ATOM 623 O O . PHE A 1 90 ? 12.953 2.639 -5.583 1.00 74.81 90 PHE A O 1
ATOM 630 N N . ASP A 1 91 ? 13.219 0.466 -5.069 1.00 81.56 91 ASP A N 1
ATOM 631 C CA . ASP A 1 91 ? 12.556 -0.006 -6.279 1.00 81.56 91 ASP A CA 1
ATOM 632 C C . ASP A 1 91 ? 11.080 -0.319 -6.014 1.00 81.56 91 ASP A C 1
ATOM 634 O O . ASP A 1 91 ? 10.210 0.372 -6.551 1.00 81.56 91 ASP A O 1
ATOM 638 N N . HIS A 1 92 ? 10.800 -1.304 -5.161 1.00 86.94 92 HIS A N 1
ATOM 639 C CA . HIS A 1 92 ? 9.452 -1.736 -4.798 1.00 86.94 92 HIS A CA 1
ATOM 640 C C . HIS A 1 92 ? 9.447 -2.491 -3.456 1.00 86.94 92 HIS A C 1
ATOM 642 O O . HIS A 1 92 ? 10.495 -2.867 -2.930 1.00 86.94 92 HIS A O 1
ATOM 648 N N . ILE A 1 93 ? 8.249 -2.732 -2.923 1.00 88.69 93 ILE A N 1
ATOM 649 C CA . ILE A 1 93 ? 7.983 -3.663 -1.816 1.00 88.69 93 ILE A CA 1
ATOM 650 C C . ILE A 1 93 ? 7.424 -4.957 -2.397 1.00 88.69 93 ILE A C 1
ATOM 652 O O . ILE A 1 93 ? 6.555 -4.903 -3.258 1.00 88.69 93 ILE A O 1
ATOM 656 N N . GLU A 1 94 ? 7.861 -6.115 -1.914 1.00 89.38 94 GLU A N 1
ATOM 657 C CA . GLU A 1 94 ? 7.260 -7.394 -2.301 1.00 89.38 94 GLU A CA 1
ATOM 658 C C . GLU A 1 94 ? 6.153 -7.808 -1.319 1.00 89.38 94 GLU A C 1
ATOM 660 O O . GLU A 1 94 ? 6.341 -7.786 -0.101 1.00 89.38 94 GLU A O 1
ATOM 665 N N . ALA A 1 95 ? 5.005 -8.228 -1.849 1.00 89.50 95 ALA A N 1
ATOM 666 C CA . ALA A 1 95 ? 3.891 -8.791 -1.096 1.00 89.50 95 ALA A CA 1
ATOM 667 C C . ALA A 1 95 ? 3.528 -10.175 -1.648 1.00 89.50 95 ALA A C 1
ATOM 669 O O . ALA A 1 95 ? 3.289 -10.342 -2.844 1.00 89.50 95 ALA A O 1
ATOM 670 N N . HIS A 1 96 ? 3.472 -11.178 -0.772 1.00 90.12 96 HIS A N 1
ATOM 671 C CA . HIS A 1 96 ? 3.080 -12.540 -1.134 1.00 90.12 96 HIS A CA 1
ATOM 672 C C . HIS A 1 96 ? 1.641 -12.804 -0.706 1.00 90.12 96 HIS A C 1
ATOM 674 O O . HIS A 1 96 ? 1.343 -12.759 0.485 1.00 90.12 96 HIS A O 1
ATOM 680 N N . VAL A 1 97 ? 0.765 -13.098 -1.666 1.00 90.38 97 VAL A N 1
ATOM 681 C CA . VAL A 1 97 ? -0.686 -13.166 -1.450 1.00 90.38 97 VAL A CA 1
ATOM 682 C C . VAL A 1 97 ? -1.297 -14.456 -1.991 1.00 90.38 97 VAL A C 1
ATOM 684 O O . VAL A 1 97 ? -0.726 -15.137 -2.846 1.00 90.38 97 VAL A O 1
ATOM 687 N N . SER A 1 98 ? -2.471 -14.807 -1.481 1.00 89.88 98 SER A N 1
ATOM 688 C CA . SER A 1 98 ? -3.270 -15.949 -1.922 1.00 89.88 98 SER A CA 1
ATOM 689 C C . SER A 1 98 ? -4.042 -15.690 -3.216 1.00 89.88 98 SER A C 1
ATOM 691 O O . SER A 1 98 ? -4.213 -16.612 -4.009 1.00 89.88 98 SER A O 1
ATOM 693 N N . ASP A 1 99 ? -4.467 -14.446 -3.440 1.00 90.00 99 ASP A N 1
ATOM 694 C CA . ASP A 1 99 ? -5.256 -14.020 -4.596 1.00 90.00 99 ASP A CA 1
ATOM 695 C C . ASP A 1 99 ? -4.759 -12.652 -5.083 1.00 90.00 99 ASP A C 1
ATOM 697 O O . ASP A 1 99 ? -4.992 -11.616 -4.456 1.00 90.00 99 ASP A O 1
ATOM 701 N N . ILE A 1 100 ? -4.033 -12.660 -6.203 1.00 89.50 100 ILE A N 1
ATOM 702 C CA . ILE A 1 100 ? -3.368 -11.468 -6.741 1.00 89.50 100 ILE A CA 1
ATOM 703 C C . ILE A 1 100 ? -4.378 -10.430 -7.238 1.00 89.50 100 ILE A C 1
ATOM 705 O O . ILE A 1 100 ? -4.280 -9.287 -6.788 1.00 89.50 100 ILE A O 1
ATOM 709 N N . PRO A 1 101 ? -5.354 -10.760 -8.114 1.00 89.31 101 PRO A N 1
ATOM 710 C CA . PRO A 1 101 ? -6.359 -9.785 -8.532 1.00 89.31 101 PRO A CA 1
ATOM 711 C C . PRO A 1 101 ? -7.109 -9.156 -7.357 1.00 89.31 101 PRO A C 1
ATOM 713 O O . PRO A 1 101 ? -7.270 -7.934 -7.323 1.00 89.31 101 PRO A O 1
ATOM 716 N N . LYS A 1 102 ? -7.526 -9.963 -6.371 1.00 92.25 102 LYS A N 1
ATOM 717 C CA . LYS A 1 102 ? -8.227 -9.459 -5.185 1.00 92.25 102 LYS A CA 1
ATOM 718 C C . LYS A 1 102 ? -7.346 -8.511 -4.378 1.00 92.25 102 LYS A C 1
ATOM 720 O O . LYS A 1 102 ? -7.813 -7.447 -3.976 1.00 92.25 102 LYS A O 1
ATOM 725 N N . TYR A 1 103 ? -6.080 -8.862 -4.167 1.00 94.25 103 TYR A N 1
ATOM 726 C CA . TYR A 1 103 ? -5.166 -8.013 -3.412 1.00 94.25 103 TYR A CA 1
ATOM 727 C C . TYR A 1 103 ? -4.831 -6.718 -4.161 1.00 94.25 103 TYR A C 1
ATOM 729 O O . TYR A 1 103 ? -4.871 -5.645 -3.573 1.00 94.25 103 TYR A O 1
ATOM 737 N N . CYS A 1 104 ? -4.599 -6.765 -5.475 1.00 92.44 104 CYS A N 1
ATOM 738 C CA . CYS A 1 104 ? -4.412 -5.560 -6.288 1.00 92.44 104 CYS A CA 1
ATOM 739 C C . CYS A 1 104 ? -5.651 -4.648 -6.284 1.00 92.44 104 CYS A C 1
ATOM 741 O O . CYS A 1 104 ? -5.511 -3.425 -6.251 1.00 92.44 104 CYS A O 1
ATOM 743 N N . ALA A 1 105 ? -6.860 -5.217 -6.285 1.00 92.38 105 ALA A N 1
ATOM 744 C CA . ALA A 1 105 ? -8.092 -4.448 -6.127 1.00 92.38 105 ALA A CA 1
ATOM 745 C C . ALA A 1 105 ? -8.168 -3.781 -4.744 1.00 92.38 105 ALA A C 1
ATOM 747 O O . ALA A 1 105 ? -8.475 -2.594 -4.669 1.00 92.38 105 ALA A O 1
ATOM 748 N N . PHE A 1 106 ? -7.817 -4.500 -3.673 1.00 96.31 106 PHE A N 1
ATOM 749 C CA . PHE A 1 106 ? -7.691 -3.930 -2.329 1.00 96.31 106 PHE A CA 1
ATOM 750 C C . PHE A 1 106 ? -6.685 -2.770 -2.293 1.00 96.31 106 PHE A C 1
ATOM 752 O O . PHE A 1 106 ? -7.035 -1.690 -1.822 1.00 96.31 106 PHE A O 1
ATOM 759 N N . LEU A 1 107 ? -5.484 -2.950 -2.860 1.00 95.75 107 LEU A N 1
ATOM 760 C CA . LEU A 1 107 ? -4.459 -1.902 -2.946 1.00 95.75 107 LEU A CA 1
ATOM 761 C C . LEU A 1 107 ? -4.991 -0.654 -3.663 1.00 95.75 107 LEU A C 1
ATOM 763 O O . LEU A 1 107 ? -4.796 0.464 -3.197 1.00 95.75 107 LEU A O 1
ATOM 767 N N . LYS A 1 108 ? -5.734 -0.837 -4.758 1.00 94.38 108 LYS A N 1
ATOM 768 C CA . LYS A 1 108 ? -6.339 0.279 -5.490 1.00 94.38 108 LYS A CA 1
ATOM 769 C C . LYS A 1 108 ? -7.351 1.063 -4.650 1.00 94.38 108 LYS A C 1
ATOM 771 O O . LYS A 1 108 ? -7.437 2.279 -4.785 1.00 94.38 108 LYS A O 1
ATOM 776 N N . VAL A 1 109 ? -8.121 0.387 -3.798 1.00 95.94 109 VAL A N 1
ATOM 777 C CA . VAL A 1 109 ? -9.097 1.051 -2.922 1.00 95.94 109 VAL A CA 1
ATOM 778 C C . VAL A 1 109 ? -8.401 1.740 -1.749 1.00 95.94 109 VAL A C 1
ATOM 780 O O . VAL A 1 109 ? -8.677 2.908 -1.497 1.00 95.94 109 VAL A O 1
ATOM 783 N N . ILE A 1 110 ? -7.483 1.058 -1.053 1.00 96.31 110 ILE A N 1
ATOM 784 C CA . ILE A 1 110 ? -6.823 1.610 0.142 1.00 96.31 110 ILE A CA 1
ATOM 785 C C . ILE A 1 110 ? -5.908 2.798 -0.179 1.00 96.31 110 ILE A C 1
ATOM 787 O O . ILE A 1 110 ? -5.814 3.714 0.629 1.00 96.31 110 ILE A O 1
ATOM 791 N N . PHE A 1 111 ? -5.281 2.812 -1.361 1.00 95.25 111 PHE A N 1
ATOM 792 C CA . PHE A 1 111 ? -4.499 3.949 -1.859 1.00 95.25 111 PHE A CA 1
ATOM 793 C C . PHE A 1 111 ? -5.335 4.952 -2.672 1.00 95.25 111 PHE A C 1
ATOM 795 O O . PHE A 1 111 ? -4.765 5.831 -3.313 1.00 95.25 111 PHE A O 1
ATOM 802 N N . GLU A 1 112 ? -6.667 4.811 -2.668 1.00 92.06 112 GLU A N 1
ATOM 803 C CA . GLU A 1 112 ? -7.620 5.721 -3.322 1.00 92.06 112 GLU A CA 1
ATOM 804 C C . GLU A 1 112 ? -7.274 5.996 -4.803 1.00 92.06 112 GLU A C 1
ATOM 806 O O . GLU A 1 112 ? -7.450 7.096 -5.325 1.00 92.06 112 GLU A O 1
ATOM 811 N N . GLY A 1 113 ? -6.771 4.977 -5.508 1.00 87.12 113 GLY A N 1
ATOM 812 C CA . GLY A 1 113 ? -6.324 5.081 -6.891 1.00 87.12 113 GLY A CA 1
ATOM 813 C C .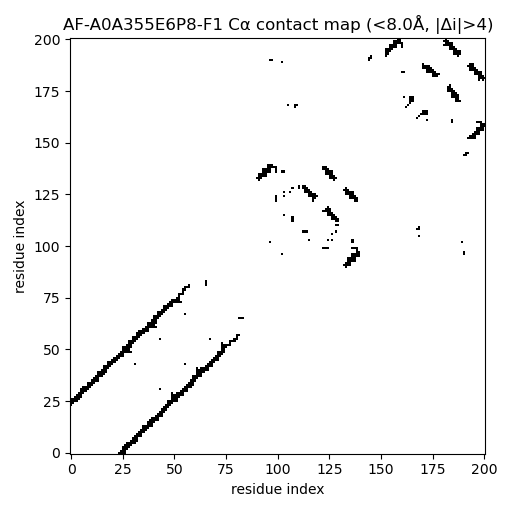 GLY A 1 113 ? -5.150 4.165 -7.219 1.00 87.12 113 GLY A C 1
ATOM 814 O O . GLY A 1 113 ? -4.926 3.132 -6.593 1.00 87.12 113 GLY A O 1
ATOM 815 N N . GLY A 1 114 ? -4.400 4.544 -8.249 1.00 85.69 114 GLY A N 1
ATOM 816 C CA . GLY A 1 114 ? -3.270 3.767 -8.742 1.00 85.69 114 GLY A CA 1
ATOM 817 C C . GLY A 1 114 ? -3.636 2.797 -9.862 1.00 85.69 114 GLY A C 1
ATOM 818 O O . GLY A 1 114 ? -4.798 2.646 -10.269 1.00 85.69 114 GLY A O 1
ATOM 819 N N . ALA A 1 115 ? -2.603 2.153 -10.385 1.00 82.81 115 ALA A N 1
ATOM 820 C CA . ALA A 1 115 ? -2.687 1.228 -11.501 1.00 82.81 115 ALA A CA 1
ATOM 821 C C . ALA A 1 115 ? -1.927 -0.051 -11.169 1.00 82.81 115 ALA A C 1
ATOM 823 O O . ALA A 1 115 ? -0.934 -0.027 -10.446 1.00 82.81 115 ALA A O 1
ATOM 824 N N . TYR A 1 116 ? -2.392 -1.169 -11.711 1.00 81.06 116 TYR A N 1
ATOM 825 C CA . TYR A 1 116 ? -1.620 -2.396 -11.700 1.00 81.06 116 TYR A CA 1
ATOM 826 C C . TYR A 1 116 ? -1.737 -3.103 -13.036 1.00 81.06 116 TYR A C 1
ATOM 828 O O . TYR A 1 116 ? -2.756 -3.002 -13.723 1.00 81.06 116 TYR A O 1
ATOM 836 N N . GLU A 1 117 ? -0.688 -3.836 -13.368 1.00 71.88 117 GLU A N 1
ATOM 837 C CA . GLU A 1 117 ? -0.645 -4.719 -14.520 1.00 71.88 117 GLU A CA 1
ATOM 838 C C . GLU A 1 117 ? -0.244 -6.113 -14.047 1.00 71.88 117 GLU A C 1
ATOM 840 O O . GLU A 1 117 ? 0.682 -6.269 -13.247 1.00 71.88 117 GLU A O 1
ATOM 845 N N . VAL A 1 118 ? -0.951 -7.131 -14.537 1.00 65.81 118 VAL A N 1
ATOM 846 C CA . VAL A 1 118 ? -0.573 -8.526 -14.307 1.00 65.81 118 VAL A CA 1
ATOM 847 C C . VAL A 1 118 ? 0.553 -8.856 -15.281 1.00 65.81 118 VAL A C 1
ATOM 849 O O . VAL A 1 118 ? 0.323 -9.011 -16.476 1.00 65.81 118 VAL A O 1
ATOM 852 N N . ILE A 1 119 ? 1.775 -8.934 -14.756 1.00 67.12 119 ILE A N 1
ATOM 853 C CA . ILE A 1 119 ? 3.014 -9.000 -15.539 1.00 67.12 119 ILE A CA 1
ATOM 854 C C . ILE A 1 119 ? 3.238 -10.395 -16.136 1.00 67.12 119 ILE A C 1
ATOM 856 O O . ILE A 1 119 ? 3.849 -10.518 -17.197 1.00 67.12 119 ILE A O 1
ATOM 860 N N . SER A 1 120 ? 2.775 -11.471 -15.491 1.00 66.00 120 SER A N 1
ATOM 861 C CA . SER A 1 120 ? 3.033 -12.823 -16.002 1.00 66.00 120 SER A CA 1
ATOM 862 C C . SER A 1 120 ? 1.977 -13.871 -15.646 1.00 66.00 120 SER A C 1
ATOM 864 O O . SER A 1 120 ? 1.273 -13.788 -14.638 1.00 66.00 120 SER A O 1
ATOM 866 N N . ALA A 1 121 ? 1.950 -14.937 -16.458 1.00 57.41 121 ALA A N 1
ATOM 867 C CA . ALA A 1 121 ? 1.127 -16.131 -16.251 1.00 57.41 121 ALA A CA 1
ATOM 868 C C . ALA A 1 121 ? 1.487 -16.921 -14.975 1.00 57.41 121 ALA A C 1
ATOM 870 O O . ALA A 1 121 ? 0.686 -17.731 -14.517 1.00 57.41 121 ALA A O 1
ATOM 871 N N . SER A 1 122 ? 2.668 -16.686 -14.384 1.00 61.88 122 SER A N 1
ATOM 872 C CA . SER A 1 122 ? 3.094 -17.309 -13.123 1.00 61.88 122 SER A CA 1
ATOM 873 C C . SER A 1 122 ? 2.531 -16.619 -11.875 1.00 61.88 122 SER A C 1
ATOM 875 O O . SER A 1 122 ? 2.883 -17.012 -10.766 1.00 61.88 122 SER A O 1
ATOM 877 N N . GLY A 1 123 ? 1.682 -15.598 -12.037 1.00 66.00 123 GLY A N 1
ATOM 878 C CA . GLY A 1 123 ? 1.067 -14.891 -10.919 1.00 66.00 123 GLY A CA 1
ATOM 879 C C . GLY A 1 123 ? 2.010 -13.867 -10.294 1.00 66.00 123 GLY A C 1
ATOM 880 O O . GLY A 1 123 ? 2.344 -13.966 -9.113 1.00 66.00 123 GLY A O 1
ATOM 881 N N . THR A 1 124 ? 2.410 -12.873 -11.085 1.00 81.06 124 THR A N 1
ATOM 882 C CA . THR A 1 124 ? 3.062 -11.655 -10.591 1.00 81.06 124 THR A CA 1
ATOM 883 C C . THR A 1 124 ? 2.324 -10.435 -11.133 1.00 81.06 124 THR A C 1
ATOM 885 O O . THR A 1 124 ? 1.964 -10.399 -12.309 1.00 81.06 124 THR A O 1
ATOM 888 N N . SER A 1 125 ? 2.105 -9.433 -10.289 1.00 84.62 125 SER A N 1
ATOM 889 C CA . SER A 1 125 ? 1.518 -8.139 -10.645 1.00 84.62 125 SER A CA 1
ATOM 890 C C . SER A 1 125 ? 2.344 -7.017 -10.024 1.00 84.62 125 SER A C 1
ATOM 892 O O . SER A 1 125 ? 2.894 -7.194 -8.941 1.00 84.62 125 SER A O 1
ATOM 894 N N . MET A 1 126 ? 2.437 -5.866 -10.682 1.00 89.06 126 MET A N 1
ATOM 895 C CA . MET A 1 126 ? 3.029 -4.665 -10.087 1.00 89.06 126 MET A CA 1
ATOM 896 C C . MET A 1 126 ? 1.933 -3.636 -9.880 1.00 89.06 126 MET A C 1
ATOM 898 O O . MET A 1 126 ? 1.302 -3.213 -10.845 1.00 89.06 126 MET A O 1
ATOM 902 N N . PHE A 1 127 ? 1.724 -3.223 -8.634 1.00 87.25 127 PHE A N 1
ATOM 903 C CA . PHE A 1 127 ? 0.861 -2.103 -8.282 1.00 87.25 127 PHE A CA 1
ATOM 904 C C . PHE A 1 127 ? 1.694 -0.832 -8.104 1.00 87.25 127 PHE A C 1
ATOM 906 O O . PHE A 1 127 ? 2.717 -0.853 -7.423 1.00 87.25 127 PHE A O 1
ATOM 913 N N . ALA A 1 128 ? 1.230 0.275 -8.676 1.00 88.06 128 ALA A N 1
ATOM 914 C CA . ALA A 1 128 ? 1.760 1.615 -8.473 1.00 88.06 128 ALA A CA 1
ATOM 915 C C . ALA A 1 128 ? 0.671 2.513 -7.868 1.00 88.06 128 ALA A C 1
ATOM 917 O O . ALA A 1 128 ? -0.397 2.687 -8.466 1.00 88.06 128 AL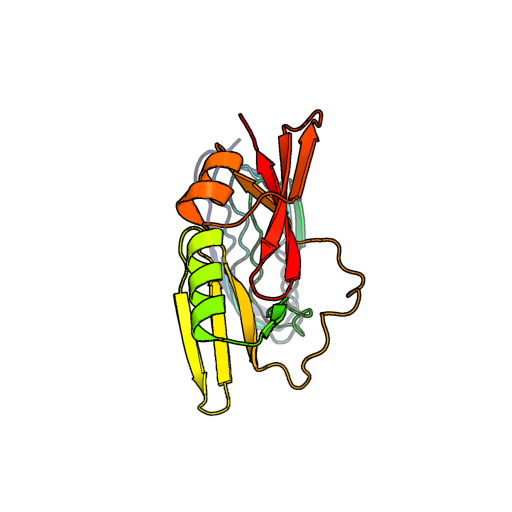A A O 1
ATOM 918 N N . SER A 1 129 ? 0.941 3.086 -6.692 1.00 86.88 129 SER A N 1
ATOM 919 C CA . SER A 1 129 ? 0.054 4.064 -6.054 1.00 86.88 129 SER A CA 1
ATOM 920 C C . SER A 1 129 ? 0.105 5.420 -6.778 1.00 86.88 129 SER A C 1
ATOM 922 O O . SER A 1 129 ? 1.058 5.682 -7.520 1.00 86.88 129 SER A O 1
ATOM 924 N N . PRO A 1 130 ? -0.871 6.321 -6.546 1.00 81.50 130 PRO A N 1
ATOM 925 C CA . PRO A 1 130 ? -0.829 7.688 -7.079 1.00 81.50 130 PRO A CA 1
ATOM 926 C C . PRO A 1 130 ? 0.434 8.476 -6.696 1.00 81.50 130 PRO A C 1
ATOM 928 O O . PRO A 1 130 ? 0.872 9.341 -7.446 1.00 81.50 130 PRO A O 1
ATOM 931 N N . GLU A 1 131 ? 1.031 8.154 -5.547 1.00 80.75 131 GLU A N 1
ATOM 932 C CA . GLU A 1 131 ? 2.223 8.818 -4.998 1.00 80.75 131 GLU A CA 1
ATOM 933 C C . GLU A 1 131 ? 3.539 8.131 -5.408 1.00 80.75 131 GLU A C 1
ATOM 935 O O . GLU A 1 131 ? 4.615 8.512 -4.954 1.00 80.75 131 GLU A O 1
ATOM 940 N N . GLY A 1 132 ? 3.477 7.104 -6.261 1.00 79.38 132 GLY A N 1
ATOM 941 C CA . GLY A 1 132 ? 4.660 6.425 -6.793 1.00 79.38 132 GLY A CA 1
ATOM 942 C C . GLY A 1 132 ? 5.203 5.280 -5.932 1.00 79.38 132 GLY A C 1
ATOM 943 O O . GLY A 1 132 ? 6.253 4.727 -6.264 1.00 79.38 132 GLY A O 1
ATOM 944 N N . LEU A 1 133 ? 4.497 4.862 -4.871 1.00 86.19 133 LEU A N 1
ATOM 945 C CA . LEU A 1 133 ? 4.832 3.626 -4.158 1.00 86.19 133 LEU A CA 1
ATOM 946 C C . LEU A 1 133 ? 4.582 2.430 -5.079 1.00 86.19 133 LEU A C 1
ATOM 948 O O . LEU A 1 133 ? 3.487 2.279 -5.621 1.00 86.19 133 LEU A O 1
ATOM 952 N N . ARG A 1 134 ? 5.579 1.553 -5.209 1.00 88.31 134 ARG A N 1
ATOM 953 C CA . ARG A 1 134 ? 5.479 0.331 -6.011 1.00 88.31 134 ARG A CA 1
ATOM 954 C C . ARG A 1 134 ? 5.444 -0.908 -5.129 1.00 88.31 134 ARG A C 1
ATOM 956 O O . ARG A 1 134 ? 6.281 -1.056 -4.238 1.00 88.31 134 ARG A O 1
ATOM 963 N N . ILE A 1 135 ? 4.483 -1.790 -5.391 1.00 91.00 135 ILE A N 1
ATOM 964 C CA . ILE A 1 135 ? 4.304 -3.062 -4.690 1.00 91.00 135 ILE A CA 1
ATOM 965 C C . ILE A 1 135 ? 4.259 -4.188 -5.724 1.00 91.00 135 ILE A C 1
ATOM 967 O O . ILE A 1 135 ? 3.324 -4.269 -6.521 1.00 91.00 135 ILE A O 1
ATOM 971 N N . GLU A 1 136 ? 5.254 -5.071 -5.697 1.00 91.44 136 GLU A N 1
ATOM 972 C CA . GLU A 1 136 ? 5.251 -6.308 -6.469 1.00 91.44 136 GLU A CA 1
ATOM 973 C C . GLU A 1 136 ? 4.448 -7.372 -5.715 1.00 91.44 136 GLU A C 1
ATOM 975 O O . GLU A 1 136 ? 4.812 -7.811 -4.625 1.00 91.44 136 GLU A O 1
ATOM 980 N N . VAL A 1 137 ? 3.332 -7.789 -6.296 1.00 91.31 137 VAL A N 1
ATOM 981 C CA . VAL A 1 137 ? 2.402 -8.760 -5.731 1.00 91.31 137 VAL A CA 1
ATOM 982 C C . VAL A 1 137 ? 2.659 -10.121 -6.373 1.00 91.31 137 VAL A C 1
ATOM 984 O O . VAL A 1 137 ? 2.487 -10.284 -7.582 1.00 91.31 137 VAL A O 1
ATOM 987 N N . LYS A 1 138 ? 3.051 -11.108 -5.567 1.00 90.00 138 LYS A N 1
ATOM 988 C CA . LYS A 1 138 ? 3.367 -12.477 -6.006 1.00 90.00 138 LYS A CA 1
ATOM 989 C C . LYS A 1 138 ? 2.457 -13.490 -5.334 1.00 90.00 138 LYS A C 1
ATOM 991 O O . LYS A 1 138 ? 2.054 -13.316 -4.185 1.00 90.00 138 LYS A O 1
ATOM 996 N N . ALA A 1 139 ? 2.187 -14.593 -6.020 1.00 88.31 139 ALA A N 1
ATOM 997 C CA . ALA A 1 139 ? 1.512 -15.727 -5.403 1.00 88.31 139 ALA A CA 1
ATOM 998 C C . ALA A 1 139 ? 2.363 -16.305 -4.258 1.00 88.31 139 ALA A C 1
ATOM 1000 O O . ALA A 1 139 ? 3.559 -16.576 -4.418 1.00 88.31 139 ALA A O 1
ATOM 1001 N N . LYS A 1 140 ? 1.746 -16.529 -3.096 1.00 86.38 140 LYS A N 1
ATOM 1002 C CA . LYS A 1 140 ? 2.414 -17.173 -1.964 1.00 86.38 140 LYS A CA 1
ATOM 1003 C C . LYS A 1 140 ? 2.804 -18.613 -2.304 1.00 86.38 140 LYS A C 1
ATOM 1005 O O . LYS A 1 140 ? 2.026 -19.369 -2.881 1.00 86.38 140 LYS A O 1
ATOM 1010 N N . LYS A 1 141 ? 4.012 -19.014 -1.898 1.00 82.31 141 LYS A N 1
ATOM 1011 C CA . LYS A 1 141 ? 4.512 -20.393 -2.073 1.00 82.31 141 LYS A CA 1
ATOM 1012 C C . LYS A 1 141 ? 4.048 -21.345 -0.968 1.00 82.31 141 LYS A C 1
ATOM 1014 O O . LYS A 1 141 ? 4.128 -22.558 -1.130 1.00 82.31 141 LYS A O 1
ATOM 1019 N N . THR A 1 142 ? 3.594 -20.805 0.161 1.00 76.25 142 THR A N 1
ATOM 1020 C CA . THR A 1 142 ? 3.157 -21.561 1.338 1.00 76.25 142 THR A CA 1
ATOM 1021 C C . THR A 1 142 ? 1.855 -20.979 1.885 1.00 76.25 142 THR A C 1
ATOM 1023 O O . THR A 1 142 ? 1.540 -19.812 1.670 1.00 76.25 142 THR A O 1
ATOM 1026 N N . ALA A 1 143 ? 1.076 -21.804 2.586 1.00 71.06 143 ALA A N 1
ATOM 1027 C CA . ALA A 1 143 ? -0.195 -21.384 3.180 1.00 71.06 143 ALA A CA 1
ATOM 1028 C C . ALA A 1 143 ? -0.045 -20.707 4.555 1.00 71.06 143 ALA A C 1
ATOM 1030 O O . ALA A 1 143 ? -1.031 -20.198 5.081 1.00 71.06 143 ALA A O 1
ATOM 1031 N N . ALA A 1 144 ? 1.157 -20.724 5.139 1.00 70.12 144 ALA A N 1
ATOM 1032 C CA . ALA A 1 144 ? 1.412 -20.148 6.454 1.00 70.12 144 ALA A CA 1
ATOM 1033 C C . ALA A 1 144 ? 1.212 -18.625 6.445 1.00 70.12 144 ALA A C 1
ATOM 1035 O O . ALA A 1 144 ? 1.505 -17.963 5.448 1.00 70.12 144 ALA A O 1
ATOM 1036 N N . ALA A 1 145 ? 0.727 -18.089 7.567 1.00 66.50 145 ALA A N 1
ATOM 1037 C CA . ALA A 1 145 ? 0.608 -16.651 7.767 1.00 66.50 145 ALA A CA 1
ATOM 1038 C C . ALA A 1 145 ? 1.986 -15.965 7.663 1.00 66.50 145 ALA A C 1
ATOM 1040 O O . ALA A 1 145 ? 3.010 -16.614 7.919 1.00 66.50 145 ALA A O 1
ATOM 1041 N N . PRO A 1 146 ? 2.030 -14.666 7.316 1.00 67.88 146 PRO A N 1
ATOM 1042 C CA . PRO A 1 146 ? 3.278 -13.917 7.281 1.00 67.88 146 PRO A CA 1
ATOM 1043 C C . PRO A 1 146 ? 4.003 -14.006 8.630 1.00 67.88 146 PRO A C 1
ATOM 1045 O O . PRO A 1 146 ? 3.415 -13.761 9.684 1.00 67.88 146 PRO A O 1
ATOM 1048 N N . ALA A 1 147 ? 5.289 -14.358 8.606 1.00 69.56 147 ALA A N 1
ATOM 1049 C CA . ALA A 1 147 ? 6.145 -14.199 9.777 1.00 69.56 147 ALA A CA 1
ATOM 1050 C C . ALA A 1 147 ? 6.367 -12.701 10.058 1.00 69.56 147 ALA A C 1
ATOM 1052 O O . ALA A 1 147 ? 6.216 -11.868 9.163 1.00 69.56 147 ALA A O 1
ATOM 1053 N N . SER A 1 148 ? 6.761 -12.352 11.287 1.00 69.06 148 SER A N 1
ATOM 1054 C CA . SER A 1 148 ? 7.155 -10.973 11.598 1.00 69.06 148 SER A CA 1
ATOM 1055 C C . SER A 1 148 ? 8.308 -10.549 10.681 1.00 69.06 148 SER A C 1
ATOM 1057 O O . SER A 1 148 ? 9.352 -11.198 10.648 1.00 69.06 148 SER A O 1
ATOM 1059 N N . SER A 1 149 ? 8.101 -9.477 9.916 1.00 70.06 149 SER A N 1
ATOM 1060 C CA . SER A 1 149 ? 9.038 -8.995 8.895 1.00 70.06 149 SER A CA 1
ATOM 1061 C C . SER A 1 149 ? 10.116 -8.057 9.449 1.00 70.06 149 SER A C 1
ATOM 1063 O O . SER A 1 149 ? 10.946 -7.567 8.689 1.00 70.06 149 SER A O 1
ATOM 1065 N N . GLY A 1 150 ? 10.090 -7.746 10.752 1.00 76.75 150 GLY A N 1
ATOM 1066 C CA . GLY A 1 150 ? 10.916 -6.697 11.365 1.00 76.75 150 GLY A CA 1
ATOM 1067 C C . GLY A 1 150 ? 10.483 -5.266 11.007 1.00 76.75 150 GLY A C 1
ATOM 1068 O O . GLY A 1 150 ? 10.842 -4.330 11.719 1.00 76.75 150 GLY A O 1
ATOM 1069 N N . PHE A 1 151 ? 9.666 -5.090 9.963 1.00 72.25 151 PHE A N 1
ATOM 1070 C CA . PHE A 1 151 ? 8.932 -3.857 9.702 1.00 72.25 151 PHE A CA 1
ATOM 1071 C C . PHE A 1 151 ? 7.697 -3.778 10.602 1.00 72.25 151 PHE A C 1
ATOM 1073 O O . PHE A 1 151 ? 7.045 -4.783 10.889 1.00 72.25 151 PHE A O 1
ATOM 1080 N N . CYS A 1 152 ? 7.370 -2.564 11.043 1.00 76.06 152 CYS A N 1
ATOM 1081 C CA . CYS A 1 152 ? 6.099 -2.313 11.713 1.00 76.06 152 CYS A CA 1
ATOM 1082 C C . CYS A 1 152 ? 4.928 -2.430 10.717 1.00 76.06 152 CYS A C 1
ATOM 1084 O O . CYS A 1 152 ? 5.118 -2.450 9.501 1.00 76.06 152 CYS A O 1
ATOM 1086 N N . ASN A 1 153 ? 3.712 -2.465 11.254 1.00 86.88 153 ASN A N 1
ATOM 1087 C CA . ASN A 1 153 ? 2.460 -2.473 10.503 1.00 86.88 153 ASN A CA 1
ATOM 1088 C C . ASN A 1 153 ? 2.390 -1.286 9.521 1.00 86.88 153 ASN A C 1
ATOM 1090 O O . ASN A 1 153 ? 2.671 -0.156 9.942 1.00 86.88 153 ASN A O 1
ATOM 1094 N N . PRO A 1 154 ? 1.957 -1.489 8.262 1.00 91.00 154 PRO A N 1
ATOM 1095 C CA . PRO A 1 154 ? 1.719 -0.393 7.330 1.00 91.00 154 PRO A CA 1
ATOM 1096 C C . PRO A 1 154 ? 0.796 0.682 7.924 1.00 91.00 154 PRO A C 1
ATOM 1098 O O . PRO A 1 154 ? -0.187 0.370 8.606 1.00 91.00 154 PRO A O 1
ATOM 1101 N N . CYS A 1 155 ? 1.133 1.948 7.670 1.00 91.75 155 CYS A N 1
ATOM 1102 C CA . CYS A 1 155 ? 0.453 3.122 8.217 1.00 91.75 155 CYS A CA 1
ATOM 1103 C C . CYS A 1 155 ? -0.051 4.014 7.085 1.00 91.75 155 CYS A C 1
ATOM 1105 O O . CYS A 1 155 ? 0.752 4.461 6.268 1.00 91.75 155 CYS A O 1
ATOM 1107 N N . LEU A 1 156 ? -1.337 4.360 7.100 1.00 93.25 156 LEU A N 1
ATOM 1108 C CA . LEU A 1 156 ? -1.887 5.449 6.290 1.00 93.25 156 LEU A CA 1
ATOM 1109 C C . LEU A 1 156 ? -2.416 6.577 7.173 1.00 93.25 156 LEU A C 1
ATOM 1111 O O . LEU A 1 156 ? -2.599 6.436 8.388 1.00 93.25 156 LEU A O 1
ATOM 1115 N N . ARG A 1 157 ? -2.654 7.721 6.537 1.00 92.75 157 ARG A N 1
ATOM 1116 C CA . ARG A 1 157 ? -3.163 8.928 7.167 1.00 92.75 157 ARG A CA 1
ATOM 1117 C C . ARG A 1 157 ? -4.283 9.516 6.307 1.00 92.75 157 ARG A C 1
ATOM 1119 O O . ARG A 1 157 ? -4.008 9.875 5.171 1.00 92.75 157 ARG A O 1
ATOM 1126 N N . ARG A 1 158 ? -5.512 9.614 6.826 1.00 93.19 158 ARG A N 1
ATOM 1127 C CA . ARG A 1 158 ? -6.643 10.246 6.112 1.00 93.19 158 ARG A CA 1
ATOM 1128 C C . ARG A 1 158 ? -7.784 10.653 7.054 1.00 93.19 158 ARG A C 1
ATOM 1130 O O . ARG A 1 158 ? -7.942 9.987 8.076 1.00 93.19 158 ARG A O 1
ATOM 1137 N N . PRO A 1 159 ? -8.588 11.675 6.707 1.00 94.38 159 PRO A N 1
ATOM 1138 C CA . PRO A 1 159 ? -9.807 12.007 7.441 1.00 94.38 159 PRO A CA 1
ATOM 1139 C C . PRO A 1 159 ? -10.890 10.935 7.259 1.00 94.38 159 PRO A C 1
ATOM 1141 O O . PRO A 1 159 ? -11.029 10.355 6.179 1.00 94.38 159 PRO A O 1
ATOM 1144 N N . GLY A 1 160 ? -11.696 10.690 8.294 1.00 95.38 160 GLY A N 1
ATOM 1145 C CA . GLY A 1 160 ? -12.841 9.771 8.227 1.00 95.38 160 GLY A CA 1
ATOM 1146 C C . GLY A 1 160 ? -12.410 8.313 8.073 1.00 95.38 160 GLY A C 1
ATOM 1147 O O . GLY A 1 160 ? -12.944 7.578 7.236 1.00 95.38 160 GLY A O 1
ATOM 1148 N N . ALA A 1 161 ? -11.380 7.910 8.816 1.00 96.69 161 ALA A N 1
ATOM 1149 C CA . ALA A 1 161 ? -10.737 6.605 8.701 1.00 96.69 161 ALA A CA 1
ATOM 1150 C C . ALA A 1 161 ? -11.682 5.450 9.064 1.00 96.69 161 ALA A C 1
ATOM 1152 O O . ALA A 1 161 ? -11.685 4.432 8.376 1.00 96.69 161 ALA A O 1
ATOM 1153 N N . GLU A 1 162 ? -12.511 5.627 10.095 1.00 96.62 162 GLU A N 1
ATOM 1154 C CA . GLU A 1 162 ? -13.470 4.613 10.552 1.00 96.62 162 GLU A CA 1
ATOM 1155 C C . GLU A 1 162 ? -14.462 4.226 9.449 1.00 96.62 162 GLU A C 1
ATOM 1157 O O . GLU A 1 162 ? -14.596 3.051 9.103 1.00 96.62 162 GLU A O 1
ATOM 1162 N N . GLU A 1 163 ? -15.120 5.224 8.851 1.00 97.12 163 GLU A N 1
ATOM 1163 C CA . GLU A 1 163 ? -16.103 4.998 7.792 1.00 97.12 163 GLU A CA 1
ATOM 1164 C C . GLU A 1 163 ? -15.465 4.371 6.554 1.00 97.12 163 GLU A C 1
ATOM 1166 O O . GLU A 1 163 ? -16.040 3.469 5.949 1.00 97.12 163 GLU A O 1
ATOM 1171 N N . PHE A 1 164 ? -14.259 4.799 6.195 1.00 97.88 164 PHE A N 1
ATOM 1172 C CA . PHE A 1 164 ? -13.545 4.236 5.057 1.00 97.88 164 PHE A CA 1
ATOM 1173 C C . PHE A 1 164 ? -13.174 2.770 5.259 1.00 97.88 164 PHE A C 1
ATOM 1175 O O . PHE A 1 164 ? -13.386 1.968 4.353 1.00 97.88 164 PHE A O 1
ATOM 1182 N N . ILE A 1 165 ? -12.684 2.387 6.440 1.00 97.69 165 ILE A N 1
ATOM 1183 C CA . ILE A 1 165 ? -12.387 0.978 6.727 1.00 97.69 165 ILE A CA 1
ATOM 1184 C C . ILE A 1 165 ? -13.680 0.156 6.681 1.00 97.69 165 ILE A C 1
ATOM 1186 O O . ILE A 1 165 ? -13.752 -0.849 5.970 1.00 97.69 165 ILE A O 1
ATOM 1190 N N . ALA A 1 166 ? -14.724 0.612 7.374 1.00 97.00 166 ALA A N 1
ATOM 1191 C CA . ALA A 1 166 ? -15.959 -0.149 7.521 1.00 97.00 166 ALA A CA 1
ATOM 1192 C C . ALA A 1 166 ? -16.790 -0.227 6.230 1.00 97.00 166 ALA A C 1
ATOM 1194 O O . ALA A 1 166 ? -17.373 -1.270 5.938 1.00 97.00 166 ALA A O 1
ATOM 1195 N N . LYS A 1 167 ? -16.875 0.863 5.457 1.00 97.12 167 LYS A N 1
ATOM 1196 C CA . LYS A 1 167 ? -17.780 0.972 4.300 1.00 97.12 167 LYS A CA 1
ATOM 1197 C C . LYS A 1 167 ? -17.069 0.899 2.956 1.00 97.12 167 LYS A C 1
ATOM 1199 O O . LYS A 1 167 ? -17.620 0.310 2.032 1.00 97.12 167 LYS A O 1
ATOM 1204 N N . THR A 1 168 ? -15.880 1.488 2.834 1.00 97.00 168 THR A N 1
ATOM 1205 C CA . THR A 1 168 ? -15.151 1.534 1.555 1.00 97.00 168 THR A CA 1
ATOM 1206 C C . THR A 1 168 ? -14.286 0.294 1.362 1.00 97.00 168 THR A C 1
ATOM 1208 O O . THR A 1 168 ? -14.355 -0.338 0.312 1.00 97.00 168 THR A O 1
ATOM 1211 N N . LEU A 1 169 ? -13.506 -0.093 2.377 1.00 96.56 169 LEU A N 1
ATOM 1212 C CA . LEU A 1 169 ? -12.739 -1.344 2.356 1.00 96.56 169 LEU A CA 1
ATOM 1213 C C . LEU A 1 169 ? -13.610 -2.558 2.698 1.00 96.56 169 LEU A C 1
ATOM 1215 O O . LEU A 1 169 ? -13.302 -3.667 2.266 1.00 96.56 169 LEU A O 1
ATOM 1219 N N . GLY A 1 170 ? -14.688 -2.357 3.464 1.00 96.69 170 GLY A N 1
ATOM 1220 C CA . GLY A 1 170 ? -15.553 -3.446 3.918 1.00 96.69 170 GLY A CA 1
ATOM 1221 C C . GLY A 1 170 ? -14.844 -4.393 4.889 1.00 96.69 170 GLY A C 1
ATOM 1222 O O . GLY A 1 170 ? -15.102 -5.596 4.871 1.00 96.69 170 GLY A O 1
ATOM 1223 N N . LEU A 1 171 ? -13.915 -3.869 5.695 1.00 97.19 171 LEU A N 1
ATOM 1224 C CA . LEU A 1 171 ? -13.108 -4.633 6.646 1.00 97.19 171 LEU A CA 1
ATOM 1225 C C . LEU A 1 171 ? -13.520 -4.326 8.087 1.00 97.19 171 LEU A C 1
ATOM 1227 O O . LEU A 1 171 ? -14.002 -3.238 8.402 1.00 97.19 171 LEU A O 1
ATOM 1231 N N . ALA A 1 172 ? -13.314 -5.301 8.971 1.00 97.56 172 ALA A N 1
ATOM 1232 C CA . ALA A 1 172 ? -13.557 -5.130 10.395 1.00 97.56 172 ALA A CA 1
ATOM 1233 C C . ALA A 1 172 ? -12.403 -4.362 11.053 1.00 97.56 172 ALA A C 1
ATOM 1235 O O . ALA A 1 172 ? -11.231 -4.633 10.795 1.00 97.56 172 ALA A O 1
ATOM 1236 N N . ILE A 1 173 ? -12.751 -3.417 11.923 1.00 97.88 173 ILE A N 1
ATOM 1237 C CA . ILE A 1 173 ? -11.792 -2.747 12.801 1.00 97.88 173 ILE A CA 1
ATOM 1238 C C . ILE A 1 173 ? -11.548 -3.659 14.004 1.00 97.88 173 ILE A C 1
ATOM 1240 O O . ILE A 1 173 ? -12.484 -4.006 14.721 1.00 97.88 173 ILE A O 1
ATOM 1244 N N . GLU A 1 174 ? -10.288 -4.021 14.226 1.00 97.31 174 GLU A N 1
ATOM 1245 C CA . GLU A 1 174 ? -9.852 -4.878 15.334 1.00 97.31 174 GLU A CA 1
ATOM 1246 C C . GLU A 1 174 ? -9.613 -4.070 16.614 1.00 97.31 174 GLU A C 1
ATOM 1248 O O . GLU A 1 174 ? -9.856 -4.543 17.721 1.00 97.31 174 GLU A O 1
ATOM 1253 N N . GLU A 1 175 ? -9.112 -2.842 16.475 1.00 97.00 175 GLU A N 1
ATOM 1254 C CA . GLU A 1 175 ? -8.745 -1.996 17.609 1.00 97.00 175 GLU A CA 1
ATOM 1255 C C . GLU A 1 175 ? -8.806 -0.516 17.223 1.00 97.00 175 GLU A C 1
ATOM 1257 O O . GLU A 1 175 ? -8.467 -0.146 16.098 1.00 97.00 175 GLU A O 1
ATOM 1262 N N . ALA A 1 176 ? -9.194 0.341 18.169 1.00 96.88 176 ALA A N 1
ATOM 1263 C CA . ALA A 1 176 ? -9.138 1.790 18.024 1.00 96.88 176 ALA A CA 1
ATOM 1264 C C . ALA A 1 176 ? -8.470 2.417 19.253 1.00 96.88 176 ALA A C 1
ATOM 1266 O O . ALA A 1 176 ? -8.887 2.161 20.383 1.00 96.88 176 ALA A O 1
ATOM 1267 N N . VAL A 1 177 ? -7.458 3.256 19.031 1.00 95.75 177 VAL A N 1
ATOM 1268 C CA . VAL A 1 177 ? -6.651 3.885 20.086 1.00 95.75 177 VAL A CA 1
ATOM 1269 C C . VAL A 1 177 ? -6.616 5.393 19.880 1.00 95.75 177 VAL A C 1
ATOM 1271 O O . VAL A 1 177 ? -6.285 5.870 18.795 1.00 95.75 177 VAL A O 1
ATOM 1274 N N . ASP A 1 178 ? -6.923 6.155 20.926 1.00 93.94 178 ASP A N 1
ATOM 1275 C CA . ASP A 1 178 ? -6.789 7.609 20.895 1.00 93.94 178 ASP A CA 1
ATOM 1276 C C . ASP A 1 178 ? -5.324 8.025 21.063 1.00 93.94 178 ASP A C 1
ATOM 1278 O O . ASP A 1 178 ? -4.594 7.494 21.903 1.00 93.94 178 ASP A O 1
ATOM 1282 N N . SER A 1 179 ? -4.885 8.999 20.266 1.00 86.75 179 SER A N 1
ATOM 1283 C CA . SER A 1 179 ? -3.550 9.583 20.375 1.00 86.75 179 SER A CA 1
ATOM 1284 C C . SER A 1 179 ? -3.604 11.109 20.271 1.00 86.75 179 SER A C 1
ATOM 1286 O O . SER A 1 179 ? -4.552 11.653 19.699 1.00 86.75 179 SER A O 1
ATOM 1288 N N . PRO A 1 180 ? -2.567 11.829 20.738 1.00 85.25 180 PRO A N 1
ATOM 1289 C CA . PRO A 1 180 ? -2.485 13.283 20.571 1.00 85.25 180 PRO A CA 1
ATOM 1290 C C . PRO A 1 180 ? -2.508 13.748 19.108 1.00 85.25 180 PRO A C 1
ATOM 1292 O O . PRO A 1 180 ? -2.774 14.911 18.834 1.00 85.25 180 PRO A O 1
ATOM 1295 N N . GLN A 1 181 ? -2.197 12.851 18.169 1.00 81.12 181 GLN A N 1
ATOM 1296 C CA . GLN A 1 181 ? -2.155 13.117 16.732 1.00 81.12 181 GLN A CA 1
ATOM 1297 C C . GLN A 1 181 ? -3.440 12.648 16.032 1.00 81.12 181 GLN A C 1
ATOM 1299 O O . GLN A 1 181 ? -3.429 12.503 14.819 1.00 81.12 181 GLN A O 1
ATOM 1304 N N . GLY A 1 182 ? -4.512 12.359 16.774 1.00 87.44 182 GLY A N 1
ATOM 1305 C CA . GLY A 1 182 ? -5.759 11.818 16.239 1.00 87.44 182 GLY A CA 1
ATOM 1306 C C . GLY A 1 182 ? -5.948 10.328 16.528 1.00 87.44 182 GLY A C 1
ATOM 1307 O O . GLY A 1 182 ? -5.057 9.650 17.057 1.00 87.44 182 GLY A O 1
ATOM 1308 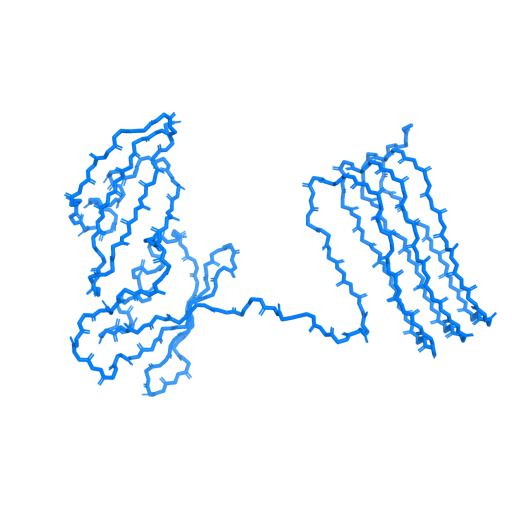N N . ARG A 1 183 ? -7.145 9.821 16.232 1.00 95.19 183 ARG A N 1
ATOM 1309 C CA . ARG A 1 183 ? -7.538 8.443 16.549 1.00 95.19 183 ARG A CA 1
ATOM 1310 C C . ARG A 1 183 ? -6.928 7.465 15.551 1.00 95.19 183 ARG A C 1
ATOM 1312 O O . ARG A 1 183 ? -6.863 7.745 14.358 1.00 95.19 183 ARG A O 1
ATOM 1319 N N . VAL A 1 184 ? -6.450 6.325 16.030 1.00 96.38 184 VAL A N 1
ATOM 1320 C CA . VAL A 1 184 ? -5.786 5.302 15.215 1.00 96.38 184 VAL A CA 1
ATOM 1321 C C . VAL A 1 184 ? -6.648 4.052 15.177 1.00 96.38 184 VAL A C 1
ATOM 1323 O O . VAL A 1 184 ? -6.985 3.517 16.229 1.00 96.38 184 VAL A O 1
ATOM 1326 N N . TYR A 1 185 ? -6.966 3.569 13.980 1.00 97.25 185 TYR A N 1
ATOM 1327 C CA . TYR A 1 185 ? -7.758 2.359 13.763 1.00 97.25 185 TYR A CA 1
ATOM 1328 C C . TYR A 1 185 ? -6.880 1.258 13.180 1.00 97.25 185 TYR A C 1
ATOM 1330 O O . TYR A 1 185 ? -6.182 1.489 12.192 1.00 97.25 185 TYR A O 1
ATOM 1338 N N . PHE A 1 186 ? -6.925 0.067 13.770 1.00 96.88 186 PHE A N 1
ATOM 1339 C CA . PHE A 1 186 ? -6.206 -1.121 13.322 1.00 96.88 186 PHE A CA 1
ATOM 1340 C C . PHE A 1 186 ? -7.175 -2.140 12.729 1.00 96.88 186 PHE A C 1
ATOM 1342 O O . PHE A 1 186 ? -8.272 -2.332 13.248 1.00 96.88 186 PHE A O 1
ATOM 1349 N N . PHE A 1 187 ? -6.754 -2.823 11.671 1.00 96.88 187 PHE A N 1
ATOM 1350 C CA . PHE A 1 187 ? -7.538 -3.852 10.985 1.00 96.88 187 PHE A CA 1
ATOM 1351 C C . PHE A 1 187 ? -6.605 -4.842 10.284 1.00 96.88 187 PHE A C 1
ATOM 1353 O O . PHE A 1 187 ? -5.407 -4.577 10.130 1.00 96.88 187 PHE A O 1
ATOM 1360 N N . LEU A 1 188 ? -7.148 -5.988 9.876 1.00 94.81 188 LEU A N 1
ATOM 1361 C CA . LEU A 1 188 ? -6.439 -6.985 9.077 1.00 94.81 188 LEU A CA 1
ATOM 1362 C C . LEU A 1 188 ? -6.874 -6.894 7.614 1.00 94.81 188 LEU A C 1
ATOM 1364 O O . LEU A 1 188 ? -8.058 -6.716 7.324 1.00 94.81 188 LEU A O 1
ATOM 1368 N N . ASP A 1 189 ? -5.925 -7.042 6.695 1.00 93.69 189 ASP A N 1
ATOM 1369 C CA . ASP A 1 189 ? -6.243 -7.234 5.282 1.00 93.69 189 ASP A CA 1
ATOM 1370 C C . ASP A 1 189 ? -6.592 -8.699 4.958 1.00 93.69 189 ASP A C 1
ATOM 1372 O O . ASP A 1 189 ? -6.689 -9.566 5.830 1.00 93.69 189 ASP A O 1
ATOM 1376 N N . HIS A 1 190 ? -6.792 -8.988 3.671 1.00 90.19 190 HIS A N 1
ATOM 1377 C CA . HIS A 1 190 ? -7.169 -10.317 3.189 1.00 90.19 190 HIS A CA 1
ATOM 1378 C C . HIS A 1 190 ? -6.101 -11.405 3.392 1.00 90.19 190 HIS A C 1
ATOM 1380 O O . HIS A 1 190 ? -6.432 -12.585 3.289 1.00 90.19 190 HIS A O 1
ATOM 1386 N N . GLU A 1 191 ? -4.853 -11.033 3.681 1.00 90.00 191 GLU A N 1
ATOM 1387 C CA . GLU A 1 191 ? -3.749 -11.956 3.963 1.00 90.00 191 GLU A CA 1
ATOM 1388 C C . GLU A 1 191 ? -3.403 -12.011 5.461 1.00 90.00 191 GLU A C 1
ATOM 1390 O O . GLU A 1 191 ? -2.466 -12.705 5.860 1.00 90.00 191 GLU A O 1
ATOM 1395 N N . GLY A 1 192 ? -4.168 -11.310 6.306 1.00 89.88 192 GLY A N 1
ATOM 1396 C CA . GLY A 1 192 ? -3.926 -11.233 7.744 1.00 89.88 192 GLY A CA 1
ATOM 1397 C C . GLY A 1 192 ? -2.776 -10.298 8.120 1.00 89.88 192 GLY A C 1
ATOM 1398 O O . GLY A 1 192 ? -2.277 -10.376 9.244 1.00 89.88 192 GLY A O 1
ATOM 1399 N N . VAL A 1 193 ? -2.340 -9.413 7.218 1.00 89.88 193 VAL A N 1
ATOM 1400 C CA . VAL A 1 193 ? -1.392 -8.348 7.563 1.00 89.88 193 VAL A CA 1
ATOM 1401 C C . VAL A 1 193 ? -2.149 -7.281 8.337 1.00 89.88 193 VAL A C 1
ATOM 1403 O O . VAL A 1 193 ? -3.242 -6.867 7.951 1.00 89.88 193 VAL A O 1
ATOM 1406 N N . ARG A 1 194 ? -1.566 -6.825 9.445 1.00 92.81 194 ARG A N 1
ATOM 1407 C CA . ARG A 1 194 ? -2.158 -5.773 10.266 1.00 92.81 194 ARG A CA 1
ATOM 1408 C C . ARG A 1 194 ? -1.788 -4.401 9.726 1.00 92.81 194 ARG A C 1
ATOM 1410 O O . ARG A 1 194 ? -0.610 -4.071 9.643 1.00 92.81 194 ARG A O 1
ATOM 1417 N N . TRP A 1 195 ? -2.797 -3.593 9.432 1.00 95.31 195 TRP A N 1
ATOM 1418 C CA . TRP A 1 195 ? -2.677 -2.207 8.986 1.00 95.31 195 TRP A CA 1
ATOM 1419 C C . TRP A 1 195 ? -3.150 -1.256 10.082 1.00 95.31 195 TRP A C 1
ATOM 1421 O O . TRP A 1 195 ? -3.869 -1.656 11.004 1.00 95.31 195 TRP A O 1
ATOM 1431 N N . HIS A 1 196 ? -2.762 0.015 9.977 1.00 95.50 196 HIS A N 1
ATOM 1432 C CA . HIS A 1 196 ? -3.413 1.077 10.729 1.00 95.50 196 HIS A CA 1
ATOM 1433 C C . HIS A 1 196 ? -3.613 2.353 9.915 1.00 95.50 196 HIS A C 1
ATOM 1435 O O . HIS A 1 196 ? -2.755 2.749 9.126 1.00 95.50 196 HIS A O 1
ATOM 1441 N N . ILE A 1 197 ? -4.744 3.020 10.144 1.00 96.69 197 ILE A N 1
ATOM 1442 C CA . ILE A 1 197 ? -5.013 4.361 9.623 1.00 96.69 197 ILE A CA 1
ATOM 1443 C C . ILE A 1 197 ? -5.110 5.313 10.804 1.00 96.69 197 ILE A C 1
ATOM 1445 O O . ILE A 1 197 ? -5.884 5.095 11.736 1.00 96.69 197 ILE A O 1
ATOM 1449 N N . LYS A 1 198 ? -4.305 6.371 10.759 1.00 95.38 198 LYS A N 1
ATOM 1450 C CA . LYS A 1 198 ? -4.396 7.489 11.693 1.00 95.38 198 LYS A CA 1
ATOM 1451 C C . LYS A 1 198 ? -5.359 8.526 11.101 1.00 95.38 198 LYS A C 1
ATOM 1453 O O . LYS A 1 198 ? -5.128 8.993 9.983 1.00 95.38 198 LYS A O 1
ATOM 1458 N N . ASP A 1 199 ? -6.401 8.868 11.846 1.00 94.81 199 ASP A N 1
ATOM 1459 C CA . ASP A 1 199 ? -7.434 9.831 11.465 1.00 94.81 199 ASP A CA 1
ATOM 1460 C C . ASP A 1 199 ? -7.034 11.248 11.881 1.00 94.81 199 ASP A C 1
ATOM 1462 O O . ASP A 1 199 ? -6.721 11.488 13.049 1.00 94.81 199 ASP A O 1
ATOM 1466 N N . PHE A 1 200 ? -7.029 12.168 10.921 1.00 84.81 200 PHE A N 1
ATOM 1467 C CA . PHE A 1 200 ? -6.751 13.587 11.143 1.00 84.81 200 PHE A CA 1
ATOM 1468 C C . PHE A 1 200 ? -8.077 14.274 10.930 1.00 84.81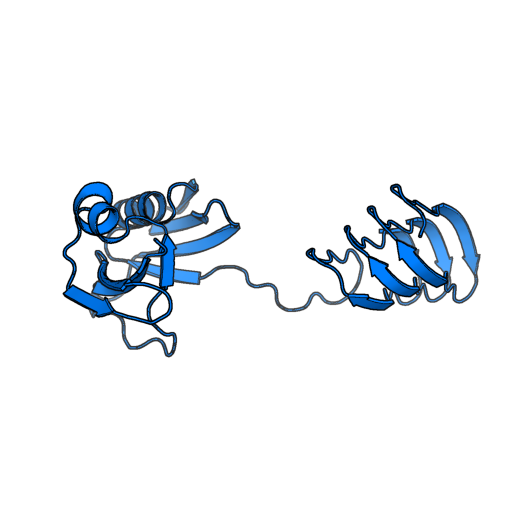 200 PHE A C 1
ATOM 1470 O O . PHE A 1 200 ? -8.539 14.358 9.793 1.00 84.81 200 PHE A O 1
ATOM 1477 N N . ALA A 1 201 ? -8.685 14.665 12.048 1.00 63.12 201 ALA A N 1
ATOM 1478 C CA . ALA A 1 201 ? -9.875 15.497 12.061 1.00 63.12 201 ALA A CA 1
ATOM 1479 C C . ALA A 1 201 ? -9.629 16.817 11.319 1.00 63.12 201 ALA A C 1
ATOM 1481 O O . ALA A 1 201 ? -8.500 17.355 11.435 1.00 63.12 201 ALA A O 1
#

Nearest PDB structures (foldseek):
  1xqa-assembly1_A  TM=7.123E-01  e=1.389E-03  Bacillus cereus ATCC 14579
  5awf-assembly1_A  TM=4.276E-01  e=5.040E+00  Escherichia coli K-12

Secondary structure (DSSP, 8-state):
-EES-B--EEEEEEES-B--EEEEEEES-B--EEEEEEES-B--EEEEEESS-B--EEEEEESS-B--EEEEE-SS-----SSS-PPPPP--EEEEES-HHHHHHHHHHHTTS-EEEEEETTTEEEEE-TT--EEEEEE-SSSSPPPP-SSPPPEEE-SSHHHIIIIII---EEEEE--TT--EEEEE-TT--EEEEE---

Mean predicted aligned error: 16.58 Å

Sequence (201 aa):
MTAGDWTPAFAGVTAGDWTPAFAGVTAGDWTPAFAGVTAGDWTPAFAGVTAGDWTPAFAGVTAGDWTPAFAGVTNAIGLMTLGGTMPGKFDHIEAHVSDIPKYCAFLKVIFEGGAYEVISASGTSMFASPEGLRIEVKAKKTAAAPASSGFCNPCLRRPGAEEFIAKTLGLAIEEAVDSPQGRVYFFLDHEGVRWHIKDFA

Foldseek 3Di:
DDEEEDEAEDEEEEEEEDEAEDEEEYEYEYEYEYAYEYAYEYEYEYAYEYADAYEYYYHYHYPDYYYYYYHYDYPDDYDDDDDDDDDDDDDAAEDADQDQVVVLVLVCQVLVHWDKDQPDPQAWMWTAHPVGHIYIYGHHPDPDADDPPVDDAAEAEEAPVVCCCCPRSVFDFPDWDQDPQAIKTWTADPRRGIHIYGHHD

pLDDT: mean 71.17, std 20.14, range [37.84, 97.88]

Solvent-accessible surface area (backbone atoms only — not comparable to full-atom values): 11740 Å² total; per-residue (Å²): 123,54,81,57,70,48,69,59,72,51,76,54,78,45,79,47,70,46,69,59,72,51,76,55,50,40,43,35,39,41,35,48,36,41,42,36,41,31,55,24,35,41,34,48,36,41,42,39,43,33,73,30,50,60,39,66,42,69,52,67,53,61,78,40,58,74,49,84,42,80,53,67,56,63,82,58,88,71,60,87,66,77,96,65,90,73,74,91,71,90,74,65,44,81,45,72,32,95,48,61,72,62,48,54,52,48,50,30,57,78,56,75,35,54,54,69,49,78,76,45,97,85,44,35,31,43,35,34,38,78,87,67,55,34,36,39,37,31,59,47,95,61,92,71,71,81,70,90,77,86,66,78,65,55,75,49,77,44,62,65,42,69,58,39,39,51,68,71,70,62,37,66,75,76,45,76,48,85,48,101,79,35,44,33,41,27,30,55,52,101,72,66,50,53,38,34,34,37,20,48,129